Protein AF-T1HY77-F1 (afdb_monomer)

Radius of gyration: 18.57 Å; Cα contacts (8 Å, |Δi|>4): 148; chains: 1; bounding box: 36×40×51 Å

Foldseek 3Di:
DVPDPDPVVVVVVLVVVLVVVLCVLCVVVDPVSPVVSVVSNVVSVVVVVVVVVV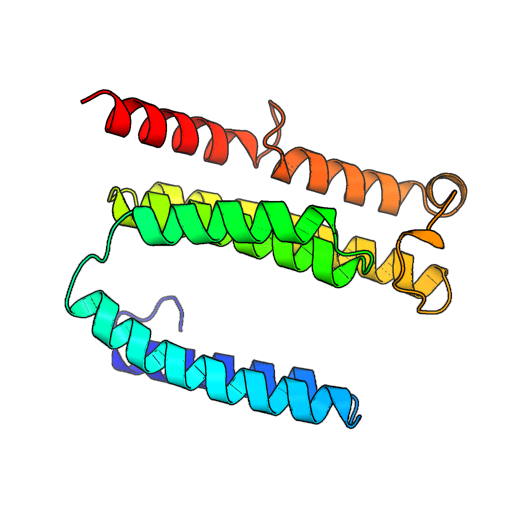VVDLPDLVVLVVQLVVLVVVLVVDFFLVSNLVSLVSNLVSLLSSVVSVVNPVLSVLLVVLLVVLSVLQVVLLVVQCVVVVNDGGNVSRPDCCVVCVPSVVSNVLSVCLSVLPPPDSSVVSVVVSVVSVVVVVVD

pLDDT: mean 85.39, std 9.63, range [45.31, 94.94]

Sequence (188 aa):
MVISPNLIRILIGWDGLGLVSYCLVIYFQNFKSYSAGMLTILANRIGDVAILLSISWILNYGLSLITITMAGLRANVEYDLRKVIALSTLRQLGLIMSILFLGFPILAFLHLLTHAFFMALLFMCAGVIIHCINDSQDMRHIGGIINNLPFTCACFCISNLSLCGFPFIAGFYSKDIIIEIITSSMGS

Secondary structure (DSSP, 8-state):
-TT---HHHHHHHHHHHHHHHHHHHHTT--HHHHHHHHHHHHHHHHHHHHHHHHHH----HHHHHHHHHHHHHHHTT--BHHHHHHHHHHHHHHHHHHHHHTT-HHHHHHHHHHHHHHHHHHHHHHHHHHHHTTT--BGGG--SGGGT-HHHHHHHHHHHHHHHT-TTSHHHHHHHHHHHHHHHHH--

Nearest PDB structures (foldseek):
  7r4d-assembly1_L  TM=9.358E-01  e=4.622E-07  Bos taurus
  6zkm-assembly1_L  TM=8.746E-01  e=4.875E-07  Ovis aries
  7z84-assembly1_L  TM=9.052E-01  e=4.056E-05  Escherichia coli BL21(DE3)
  7p63-assembly1_L  TM=8.193E-01  e=1.309E-04  Escherichia coli BL21(DE3)
  7tgh-assembly1_5  TM=9.459E-01  e=8.911E-04  Tetrahymena thermophila

InterPro domains:
  IPR001750 NADH:quinone oxidoreductase/Mrp antiporter, transmembrane domain [PF00361] (4-61)
  IPR001750 NADH:quinone oxidoreductase/Mrp antiporter, transmembrane domain [PF00361] (63-185)
  IPR003945 NADH-quinone oxidoreductase, chain 5-like [PTHR42829] (64-184)

Organism: Rhodnius prolixus (NCBI:txid13249)

Mean predicted aligned error: 6.7 Å

Structure (mmCIF, N/CA/C/O backbone):
data_AF-T1HY77-F1
#
_entry.id   AF-T1HY77-F1
#
loop_
_atom_site.group_PDB
_atom_site.id
_atom_site.type_symbol
_atom_site.label_atom_id
_atom_site.label_alt_id
_atom_site.label_comp_id
_atom_site.label_asym_id
_atom_site.label_entity_id
_atom_site.label_seq_id
_atom_site.pdbx_PDB_ins_code
_atom_site.Cartn_x
_atom_site.Cartn_y
_atom_site.Cartn_z
_atom_site.occupancy
_atom_site.B_iso_or_equiv
_atom_site.auth_seq_id
_atom_site.auth_comp_id
_atom_site.auth_asym_id
_atom_site.auth_atom_id
_atom_site.pdbx_PDB_model_num
ATOM 1 N N . MET A 1 1 ? -14.792 -16.157 5.295 1.00 59.00 1 MET A N 1
ATOM 2 C CA . MET A 1 1 ? -13.624 -15.983 6.184 1.00 59.00 1 MET A CA 1
ATOM 3 C C . MET A 1 1 ? -13.666 -14.637 6.893 1.00 59.00 1 MET A C 1
ATOM 5 O O . MET A 1 1 ? -13.696 -14.634 8.107 1.00 59.00 1 MET A O 1
ATOM 9 N N . VAL A 1 2 ? -13.811 -13.517 6.171 1.00 66.38 2 VAL A N 1
ATOM 10 C CA . VAL A 1 2 ? -14.033 -12.191 6.795 1.00 66.38 2 VAL A CA 1
ATOM 11 C C . VAL A 1 2 ? -15.371 -12.108 7.554 1.00 66.38 2 VAL A C 1
ATOM 13 O O . VAL A 1 2 ? -15.467 -11.448 8.574 1.00 66.38 2 VAL A O 1
ATOM 16 N N . ILE A 1 3 ? -16.398 -12.831 7.093 1.00 71.56 3 ILE A N 1
ATOM 17 C CA . ILE A 1 3 ? -17.768 -12.773 7.646 1.00 71.56 3 ILE A CA 1
ATOM 18 C C . ILE A 1 3 ? -17.993 -13.790 8.791 1.00 71.56 3 ILE A C 1
ATOM 20 O O . ILE A 1 3 ? -19.070 -13.846 9.374 1.00 71.56 3 ILE A O 1
ATOM 24 N N . SER A 1 4 ? -17.019 -14.653 9.120 1.00 76.94 4 SER A N 1
ATOM 25 C CA . SER A 1 4 ? -17.268 -15.699 10.125 1.00 76.94 4 SER A CA 1
ATOM 26 C C . SER A 1 4 ? -17.163 -15.160 11.557 1.00 76.94 4 SER A C 1
ATOM 28 O O . SER A 1 4 ? -16.099 -14.655 11.902 1.00 76.94 4 SER A O 1
ATOM 30 N N . PRO A 1 5 ? -18.177 -15.371 12.418 1.00 76.75 5 PRO A N 1
ATOM 31 C CA . PRO A 1 5 ? -18.157 -14.914 13.812 1.00 76.75 5 PRO A CA 1
ATOM 32 C C . PRO A 1 5 ? -17.242 -15.749 14.729 1.00 76.75 5 PRO A C 1
ATOM 34 O O . PRO A 1 5 ? -16.985 -15.367 15.864 1.00 76.75 5 PRO A O 1
ATOM 37 N N . ASN A 1 6 ? -16.739 -16.896 14.257 1.00 85.00 6 ASN A N 1
ATOM 38 C CA . ASN A 1 6 ? -15.902 -17.795 15.055 1.00 85.00 6 ASN A CA 1
ATOM 39 C C . ASN A 1 6 ? -14.418 -17.401 14.983 1.00 85.00 6 ASN A C 1
ATOM 41 O O . ASN A 1 6 ? -13.824 -17.470 13.904 1.00 85.00 6 ASN A O 1
ATOM 45 N N . LEU A 1 7 ? -13.801 -17.121 16.140 1.00 77.69 7 LEU A N 1
ATOM 46 C CA . LEU A 1 7 ? -12.377 -16.765 16.285 1.00 77.69 7 LEU A CA 1
ATOM 47 C C . LEU A 1 7 ? -11.435 -17.773 15.598 1.00 77.69 7 LEU A C 1
ATOM 49 O O . LEU A 1 7 ? -10.508 -17.386 14.895 1.00 77.69 7 LEU A O 1
ATOM 53 N N . ILE A 1 8 ? -11.721 -19.074 15.724 1.00 81.19 8 ILE A N 1
ATOM 54 C CA . ILE A 1 8 ? -10.927 -20.151 15.104 1.00 81.19 8 ILE A CA 1
ATOM 55 C C . ILE A 1 8 ? -10.905 -20.018 13.574 1.00 81.19 8 ILE A C 1
ATOM 57 O O . ILE A 1 8 ? -9.867 -20.200 12.945 1.00 81.19 8 ILE A O 1
ATOM 61 N N . ARG A 1 9 ? -12.040 -19.660 12.956 1.00 81.19 9 ARG A N 1
ATOM 62 C CA . ARG A 1 9 ? -12.118 -19.471 11.498 1.00 81.19 9 ARG A CA 1
ATOM 63 C C . ARG A 1 9 ? -11.373 -18.214 11.040 1.00 81.19 9 ARG A C 1
ATOM 65 O O . ARG A 1 9 ? -10.888 -18.197 9.912 1.00 81.19 9 ARG A O 1
ATOM 72 N N . ILE A 1 10 ? -11.272 -17.195 11.896 1.00 83.94 10 ILE A N 1
ATOM 73 C CA . ILE A 1 10 ? -10.477 -15.986 11.635 1.00 83.94 10 ILE A CA 1
ATOM 74 C C . ILE A 1 10 ? -8.980 -16.319 11.693 1.00 83.94 10 ILE A C 1
ATOM 76 O O . ILE A 1 10 ? -8.259 -15.961 10.767 1.00 83.94 10 ILE A O 1
ATOM 80 N N . LEU A 1 11 ? -8.532 -17.072 12.705 1.00 81.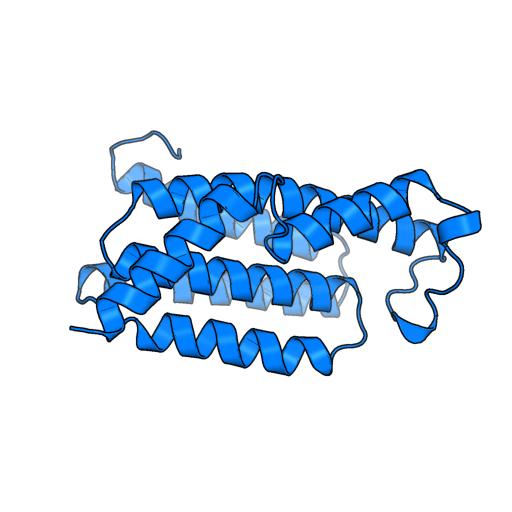25 11 LEU A N 1
ATOM 81 C CA . LEU A 1 11 ? -7.132 -17.501 12.847 1.00 81.25 11 LEU A CA 1
ATOM 82 C C . LEU A 1 11 ? -6.669 -18.400 11.692 1.00 81.25 11 LEU A C 1
ATOM 84 O O . LEU A 1 11 ? -5.641 -18.123 11.083 1.00 81.25 11 LEU A O 1
ATOM 88 N N . ILE A 1 12 ? -7.471 -19.404 11.309 1.00 84.81 12 ILE A N 1
ATOM 89 C CA . ILE A 1 12 ? -7.186 -20.243 10.125 1.00 84.81 12 ILE A CA 1
ATOM 90 C C . ILE A 1 12 ? -7.037 -19.375 8.873 1.00 84.81 12 ILE A C 1
ATOM 92 O O . ILE A 1 12 ? -6.211 -19.635 7.999 1.00 84.81 12 ILE A O 1
ATOM 96 N N . GLY A 1 13 ? -7.855 -18.332 8.781 1.00 86.38 13 GLY A N 1
ATOM 97 C CA . GLY A 1 13 ? -7.803 -17.418 7.667 1.00 86.38 13 GLY A CA 1
ATOM 98 C C . GLY A 1 13 ? -6.574 -16.522 7.626 1.00 86.38 13 GLY A C 1
ATOM 99 O O . GLY A 1 13 ? -6.031 -16.275 6.550 1.00 86.38 13 GLY A O 1
ATOM 100 N N . TRP A 1 14 ? -6.131 -16.062 8.788 1.00 84.06 14 TRP A N 1
ATOM 101 C CA . TRP A 1 14 ? -4.898 -15.305 8.945 1.00 84.06 14 TRP A CA 1
ATOM 102 C C . TRP A 1 14 ? -3.675 -16.126 8.506 1.00 84.06 14 TRP A C 1
ATOM 104 O O . TRP A 1 14 ? -2.916 -15.685 7.640 1.00 84.06 14 TRP A O 1
ATOM 114 N N . ASP A 1 15 ? -3.558 -17.367 8.991 1.00 85.00 15 ASP A N 1
ATOM 115 C CA . ASP A 1 15 ? -2.503 -18.300 8.571 1.00 85.00 15 ASP A CA 1
ATOM 116 C C . ASP A 1 15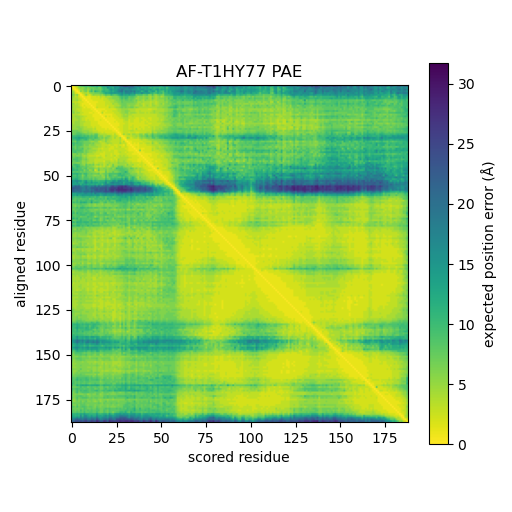 ? -2.556 -18.588 7.058 1.00 85.00 15 ASP A C 1
ATOM 118 O O . ASP A 1 15 ? -1.525 -18.614 6.378 1.00 85.00 15 ASP A O 1
ATOM 122 N N . GLY A 1 16 ? -3.763 -18.753 6.506 1.00 88.44 16 GLY A N 1
ATOM 123 C CA . GLY A 1 16 ? -3.970 -18.972 5.075 1.00 88.44 16 GLY A CA 1
ATOM 124 C C . GLY A 1 16 ? -3.479 -17.809 4.206 1.00 88.44 16 GLY A C 1
ATOM 125 O O . GLY A 1 16 ? -2.807 -18.037 3.200 1.00 88.44 16 GLY A O 1
ATOM 126 N N . LEU A 1 17 ? -3.761 -16.562 4.600 1.00 86.25 17 LEU A N 1
ATOM 127 C CA . LEU A 1 17 ? -3.279 -15.368 3.893 1.00 86.25 17 LEU A CA 1
ATOM 128 C C . LEU A 1 17 ? -1.745 -15.283 3.903 1.00 86.25 17 LEU A C 1
ATOM 130 O O . LEU A 1 17 ? -1.142 -14.997 2.864 1.00 86.25 17 LEU A O 1
ATOM 134 N N . GLY A 1 18 ? -1.115 -15.598 5.039 1.00 87.19 18 GLY A N 1
ATOM 135 C CA . GLY A 1 18 ? 0.342 -15.659 5.161 1.00 87.19 18 GLY A CA 1
ATOM 136 C C . GLY A 1 18 ? 0.975 -16.663 4.194 1.00 87.19 18 GLY A C 1
ATOM 137 O O . GLY A 1 18 ? 1.899 -16.312 3.458 1.00 87.19 18 GLY A O 1
ATOM 138 N N . LEU A 1 19 ? 0.430 -17.881 4.111 1.00 86.94 19 LEU A N 1
ATOM 139 C CA . LEU A 1 19 ? 0.916 -18.916 3.189 1.00 86.94 19 LEU A CA 1
ATOM 140 C C . LEU A 1 19 ? 0.741 -18.532 1.715 1.00 86.94 19 LEU A C 1
ATOM 142 O O . LEU A 1 19 ? 1.667 -18.705 0.922 1.00 86.94 19 LEU A O 1
ATOM 146 N N . VAL A 1 20 ? -0.415 -17.976 1.338 1.00 90.44 20 VAL A N 1
ATOM 147 C CA . VAL A 1 20 ? -0.655 -17.533 -0.046 1.00 90.44 20 VAL A CA 1
ATOM 148 C C . VAL A 1 20 ? 0.327 -16.423 -0.438 1.00 90.44 20 VAL A C 1
ATOM 150 O O . VAL A 1 20 ? 0.879 -16.459 -1.539 1.00 90.44 20 VAL A O 1
ATOM 153 N N . SER A 1 21 ? 0.606 -15.476 0.467 1.00 89.44 21 SER A N 1
ATOM 154 C CA . SER A 1 21 ? 1.583 -14.407 0.221 1.00 89.44 21 SER A CA 1
ATOM 155 C C . SER A 1 21 ? 3.000 -14.946 -0.007 1.00 89.44 21 SER A C 1
ATOM 157 O O . SER A 1 21 ? 3.668 -14.536 -0.955 1.00 89.44 21 SER A O 1
ATOM 159 N N . TYR A 1 22 ? 3.425 -15.934 0.785 1.00 88.94 22 TYR A N 1
ATOM 160 C CA . TYR A 1 22 ? 4.717 -16.596 0.629 1.00 88.94 22 TYR A CA 1
ATOM 161 C C . TYR A 1 22 ? 4.853 -17.284 -0.736 1.00 88.94 22 TYR A C 1
ATOM 163 O O . TYR A 1 22 ? 5.842 -17.076 -1.444 1.00 88.94 22 TYR A O 1
ATOM 171 N N . CYS A 1 23 ? 3.835 -18.054 -1.136 1.00 90.44 23 CYS A N 1
ATOM 172 C CA . CYS A 1 23 ? 3.818 -18.745 -2.426 1.00 90.44 23 CYS A CA 1
ATOM 173 C C . CYS A 1 23 ? 3.914 -17.763 -3.604 1.00 90.44 23 CYS A C 1
ATOM 175 O O . CYS A 1 23 ? 4.660 -18.011 -4.551 1.00 90.44 23 CYS A O 1
ATOM 177 N N . LEU A 1 24 ? 3.207 -16.628 -3.531 1.00 89.56 24 LEU A N 1
ATOM 178 C CA . LEU A 1 24 ? 3.266 -15.584 -4.559 1.00 89.56 24 LEU A CA 1
ATOM 179 C C . LEU A 1 24 ? 4.650 -14.926 -4.644 1.00 89.56 24 LEU A C 1
ATOM 181 O O . LEU A 1 24 ? 5.133 -14.658 -5.743 1.00 89.56 24 LEU A O 1
ATOM 185 N N . VAL A 1 25 ? 5.316 -14.689 -3.509 1.00 89.06 25 VAL A N 1
ATOM 186 C CA . VAL A 1 25 ? 6.642 -14.047 -3.481 1.00 89.06 25 VAL A CA 1
ATOM 187 C C . VAL A 1 25 ? 7.729 -14.948 -4.071 1.00 89.06 25 VAL A C 1
ATOM 189 O O . VAL A 1 25 ? 8.628 -14.437 -4.739 1.00 89.06 25 VAL A O 1
ATOM 192 N N . ILE A 1 26 ? 7.647 -16.268 -3.877 1.00 90.56 26 ILE A N 1
ATOM 193 C CA . ILE A 1 26 ? 8.651 -17.242 -4.356 1.00 90.56 26 ILE A CA 1
ATOM 194 C C . ILE A 1 26 ? 8.466 -17.645 -5.823 1.00 90.56 26 ILE A C 1
ATOM 196 O O . ILE A 1 26 ? 9.370 -18.236 -6.412 1.00 90.56 26 ILE A O 1
ATOM 200 N N . TYR A 1 27 ? 7.354 -17.266 -6.453 1.00 90.69 27 TYR A N 1
ATOM 201 C CA . TYR A 1 27 ? 7.015 -17.663 -7.822 1.00 90.69 27 TYR A CA 1
ATOM 202 C C . TYR A 1 27 ? 8.156 -17.475 -8.845 1.00 90.69 27 TYR A C 1
ATOM 204 O O . TYR A 1 27 ? 8.363 -18.329 -9.700 1.00 90.69 27 TYR A O 1
ATOM 212 N N . PHE A 1 28 ? 8.946 -16.401 -8.729 1.00 84.06 28 PHE A N 1
ATOM 213 C CA . PHE A 1 28 ? 10.044 -16.092 -9.657 1.00 84.06 28 PHE A CA 1
ATOM 214 C C . PHE A 1 28 ? 11.378 -16.811 -9.362 1.00 84.06 28 PHE A C 1
ATOM 216 O O . PHE A 1 28 ? 12.352 -16.549 -10.061 1.00 84.06 28 PHE A O 1
ATOM 223 N N . GLN A 1 29 ? 11.452 -17.671 -8.335 1.00 87.25 29 GLN A N 1
ATOM 224 C CA . GLN A 1 29 ? 12.589 -18.561 -8.017 1.00 87.25 29 GLN A CA 1
ATOM 225 C C . GLN A 1 29 ? 13.986 -17.898 -7.984 1.00 87.25 29 GLN A C 1
ATOM 227 O O . GLN A 1 29 ? 15.008 -18.535 -8.227 1.00 87.25 29 GLN A O 1
ATOM 232 N N . ASN A 1 30 ? 14.062 -16.609 -7.644 1.00 86.44 30 ASN A N 1
ATOM 233 C CA . ASN A 1 30 ? 15.319 -15.860 -7.565 1.00 86.44 30 ASN A CA 1
ATOM 234 C C . ASN A 1 30 ? 15.841 -15.788 -6.123 1.00 86.44 30 ASN A C 1
ATOM 236 O O . ASN A 1 30 ? 15.049 -15.670 -5.191 1.00 86.44 30 ASN A O 1
ATOM 240 N N . PHE A 1 31 ? 17.165 -15.723 -5.912 1.00 81.62 31 PHE A N 1
ATOM 241 C CA . PHE A 1 31 ? 17.766 -15.600 -4.566 1.00 81.62 31 PHE A CA 1
ATOM 242 C C . PHE A 1 31 ? 17.187 -14.437 -3.738 1.00 81.62 31 PHE A C 1
ATOM 244 O O . PHE A 1 31 ? 16.900 -14.597 -2.554 1.00 81.62 31 PHE A O 1
ATOM 251 N N . LYS A 1 32 ? 16.948 -13.279 -4.372 1.00 82.50 32 LYS A N 1
ATOM 252 C CA . LYS A 1 32 ? 16.304 -12.115 -3.729 1.00 82.50 32 LYS A CA 1
ATOM 253 C C . LYS A 1 32 ? 14.835 -12.369 -3.362 1.00 82.50 32 LYS A C 1
ATOM 255 O O . LYS A 1 32 ? 14.331 -11.804 -2.401 1.00 82.50 32 LYS A O 1
ATOM 260 N N . SER A 1 33 ? 14.144 -13.196 -4.142 1.00 84.50 33 SER A N 1
ATOM 261 C CA . SER A 1 33 ? 12.749 -13.579 -3.912 1.00 84.50 33 SER A CA 1
ATOM 262 C C . SER A 1 33 ? 12.646 -14.631 -2.801 1.00 84.50 33 SER A C 1
ATOM 264 O O . SER A 1 33 ? 11.766 -14.516 -1.955 1.00 84.50 33 SER A O 1
ATOM 266 N N . TYR A 1 34 ? 13.598 -15.564 -2.697 1.00 86.25 34 TYR A N 1
ATOM 267 C CA . TYR A 1 34 ? 13.675 -16.501 -1.570 1.00 86.25 34 TYR A CA 1
ATOM 268 C C . TYR A 1 34 ? 13.933 -15.800 -0.233 1.00 86.25 34 TYR A C 1
ATOM 270 O O . TYR A 1 34 ? 13.256 -16.103 0.751 1.00 86.25 34 TYR A O 1
ATOM 278 N N . SER A 1 35 ? 14.860 -14.835 -0.184 1.00 86.94 35 SER A N 1
ATOM 279 C CA . SER A 1 35 ? 15.109 -14.069 1.045 1.00 86.94 35 SER A CA 1
ATOM 280 C C . SER A 1 35 ? 13.906 -13.204 1.438 1.00 86.94 35 SER A C 1
ATOM 282 O O . SER A 1 35 ? 13.544 -13.162 2.614 1.00 86.94 35 SER A O 1
ATOM 284 N N . ALA A 1 36 ? 13.230 -12.586 0.463 1.00 85.50 36 ALA A N 1
ATOM 285 C CA . ALA A 1 36 ? 11.977 -11.870 0.694 1.00 85.50 36 ALA A CA 1
ATOM 286 C C . ALA A 1 36 ? 10.851 -12.808 1.164 1.00 85.50 36 ALA A C 1
ATOM 288 O O . ALA A 1 36 ? 10.138 -12.480 2.108 1.00 85.50 36 ALA A O 1
ATOM 289 N N . GLY A 1 37 ? 10.723 -13.997 0.571 1.00 84.50 37 GLY A N 1
ATOM 290 C CA . GLY A 1 37 ? 9.756 -15.016 0.978 1.00 84.50 37 GLY A CA 1
ATOM 291 C C . GLY A 1 37 ? 9.980 -15.458 2.423 1.00 84.50 37 GLY A C 1
ATOM 292 O O . GLY A 1 37 ? 9.046 -15.477 3.223 1.00 84.50 37 GLY A O 1
ATOM 293 N N . MET A 1 38 ? 11.228 -15.710 2.817 1.00 84.31 38 MET A N 1
ATOM 294 C CA . MET A 1 38 ? 11.541 -16.055 4.205 1.00 84.31 38 MET A CA 1
ATOM 295 C C . MET A 1 38 ? 11.196 -14.917 5.180 1.00 84.31 38 MET A C 1
ATOM 297 O O . MET A 1 38 ? 10.659 -15.179 6.257 1.00 84.31 38 MET A O 1
ATOM 301 N N . LEU A 1 39 ? 11.404 -13.656 4.778 1.00 83.38 39 LEU A N 1
ATOM 302 C CA . LEU A 1 39 ? 10.969 -12.492 5.554 1.00 83.38 39 LEU A CA 1
ATOM 303 C C . LEU A 1 39 ? 9.439 -12.452 5.723 1.00 83.38 39 LEU A C 1
ATOM 305 O O . LEU A 1 39 ? 8.970 -12.139 6.813 1.00 83.38 39 LEU A O 1
ATOM 309 N N . THR A 1 40 ? 8.656 -12.801 4.690 1.00 84.94 40 THR A N 1
ATOM 310 C CA . THR A 1 40 ? 7.180 -12.799 4.780 1.00 84.94 40 THR A CA 1
ATOM 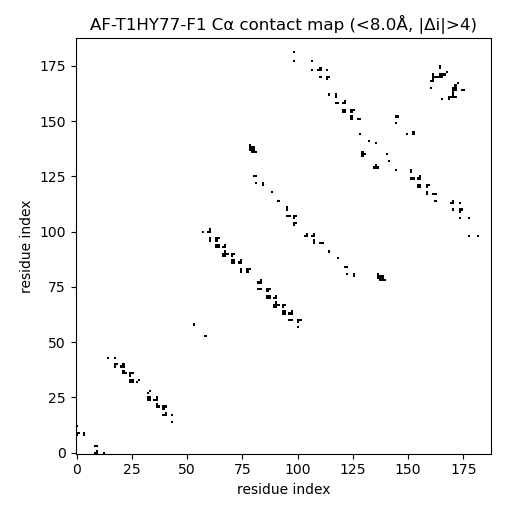311 C C . THR A 1 40 ? 6.633 -13.811 5.787 1.00 84.94 40 THR A C 1
ATOM 313 O O . THR A 1 40 ? 5.770 -13.454 6.586 1.00 84.94 40 THR A O 1
ATOM 316 N N . ILE A 1 41 ? 7.170 -15.038 5.829 1.00 86.69 41 ILE A N 1
ATOM 317 C CA . ILE A 1 41 ? 6.764 -16.040 6.832 1.00 86.69 41 ILE A CA 1
ATOM 318 C C . ILE A 1 41 ? 7.105 -15.553 8.240 1.00 86.69 41 ILE A C 1
ATOM 320 O O . ILE A 1 41 ? 6.293 -15.667 9.159 1.00 86.69 41 ILE A O 1
ATOM 324 N N . LEU A 1 42 ? 8.310 -15.009 8.410 1.00 85.00 42 LEU A N 1
ATOM 325 C CA . LEU A 1 42 ? 8.795 -14.574 9.714 1.00 85.00 42 LEU A CA 1
ATOM 326 C C . LEU A 1 42 ? 7.993 -13.370 10.232 1.00 85.00 42 LEU A C 1
ATOM 328 O O . LEU A 1 42 ? 7.612 -13.338 11.401 1.00 85.00 42 LEU A O 1
ATOM 332 N N . ALA A 1 43 ? 7.645 -12.433 9.346 1.00 85.38 43 ALA A N 1
ATOM 333 C CA . ALA A 1 43 ? 6.750 -11.324 9.656 1.00 85.38 43 ALA A CA 1
ATOM 334 C C . ALA A 1 43 ? 5.336 -11.799 10.035 1.00 85.38 43 ALA A C 1
ATOM 336 O O . ALA A 1 43 ? 4.755 -11.249 10.968 1.00 85.38 43 ALA A O 1
ATOM 337 N N . ASN A 1 44 ? 4.802 -12.843 9.383 1.00 85.50 44 ASN A N 1
ATOM 338 C CA . ASN A 1 44 ? 3.486 -13.393 9.727 1.00 85.50 44 ASN A CA 1
ATOM 339 C C . ASN A 1 44 ? 3.459 -13.960 11.157 1.00 85.50 44 ASN A C 1
ATOM 341 O O . ASN A 1 44 ? 2.532 -13.690 11.912 1.00 85.50 44 ASN A O 1
ATOM 345 N N . ARG A 1 45 ? 4.533 -14.648 11.572 1.00 84.88 45 ARG A N 1
ATOM 346 C CA . ARG A 1 45 ? 4.680 -15.159 12.948 1.00 84.88 45 ARG A CA 1
ATOM 347 C C . ARG A 1 45 ? 4.807 -14.058 13.997 1.00 84.88 45 ARG A C 1
ATOM 349 O O . ARG A 1 45 ? 4.255 -14.188 15.084 1.00 84.88 45 ARG A O 1
ATOM 356 N N . ILE A 1 46 ? 5.496 -12.962 13.678 1.00 82.56 46 ILE A N 1
ATOM 357 C CA . ILE A 1 46 ? 5.510 -11.767 14.538 1.00 82.56 46 ILE A CA 1
ATOM 358 C C . ILE A 1 46 ? 4.097 -11.166 14.632 1.00 82.56 46 ILE A C 1
ATOM 360 O O . ILE A 1 46 ? 3.688 -10.727 15.706 1.00 82.56 46 ILE A O 1
ATOM 364 N N . GLY A 1 47 ? 3.337 -11.195 13.534 1.00 75.75 47 GLY A N 1
ATOM 365 C CA . GLY A 1 47 ? 1.927 -10.804 13.490 1.00 75.75 47 GLY A CA 1
ATOM 366 C C . GLY A 1 47 ? 1.046 -11.604 14.454 1.00 75.75 47 GLY A C 1
ATOM 367 O O . GLY A 1 47 ? 0.260 -11.003 15.181 1.00 75.75 47 GLY A O 1
ATOM 368 N N . ASP A 1 48 ? 1.234 -12.923 14.542 1.00 76.44 48 ASP A N 1
ATOM 369 C CA . ASP A 1 48 ? 0.506 -13.789 15.486 1.00 76.44 48 ASP A CA 1
ATOM 370 C C . ASP A 1 48 ? 0.728 -13.347 16.949 1.00 76.44 48 ASP A C 1
ATOM 372 O O . ASP A 1 48 ? -0.213 -13.267 17.744 1.00 76.44 48 ASP A O 1
ATOM 376 N N . VAL A 1 49 ? 1.968 -12.978 17.298 1.00 76.19 49 VAL A N 1
ATOM 377 C CA . VAL A 1 49 ? 2.328 -12.446 18.627 1.00 76.19 49 VAL A CA 1
ATOM 378 C C . VAL A 1 49 ? 1.725 -11.054 18.853 1.00 76.19 49 VAL A C 1
ATOM 380 O O . VAL A 1 49 ? 1.250 -10.755 19.949 1.00 76.19 49 VAL A O 1
ATOM 383 N N . ALA A 1 50 ? 1.693 -10.208 17.820 1.00 71.12 50 ALA A N 1
ATOM 384 C CA . ALA A 1 50 ? 1.102 -8.873 17.889 1.00 71.12 50 ALA A CA 1
ATOM 385 C C . ALA A 1 50 ? -0.428 -8.908 18.069 1.00 71.12 50 ALA A C 1
ATOM 387 O O . ALA A 1 50 ? -0.966 -8.082 18.806 1.00 71.12 50 ALA A O 1
ATOM 388 N N . ILE A 1 51 ? -1.127 -9.881 17.471 1.00 71.00 51 ILE A N 1
ATOM 389 C CA . ILE A 1 51 ? -2.568 -10.097 17.688 1.00 71.00 51 ILE A CA 1
ATOM 390 C C . ILE A 1 51 ? -2.835 -10.424 19.163 1.00 71.00 51 ILE A C 1
ATOM 392 O O . ILE A 1 51 ? -3.721 -9.824 19.771 1.00 71.00 51 ILE A O 1
ATOM 396 N N . LEU A 1 52 ? -2.027 -11.294 19.775 1.00 67.06 52 LEU A N 1
ATOM 397 C CA . LEU A 1 52 ? -2.135 -11.616 21.204 1.00 67.06 52 LEU A CA 1
ATOM 398 C C . LEU A 1 52 ? -1.849 -10.398 22.103 1.00 67.06 52 LEU A C 1
ATOM 400 O O . LEU A 1 52 ? -2.550 -10.181 23.090 1.00 67.06 52 LEU A O 1
ATOM 404 N N . LEU A 1 53 ? -0.875 -9.561 21.732 1.00 63.47 53 LEU A N 1
ATOM 405 C CA . LEU A 1 53 ? -0.555 -8.303 22.422 1.00 63.47 53 LEU A CA 1
ATOM 406 C C . LEU A 1 53 ? -1.677 -7.260 22.310 1.00 63.47 53 LEU A C 1
ATOM 408 O O . LEU A 1 53 ? -1.977 -6.585 23.293 1.00 63.47 53 LEU A O 1
ATOM 412 N N . SER A 1 54 ? -2.337 -7.166 21.152 1.00 59.69 54 SER A N 1
ATOM 413 C CA . SER A 1 54 ? -3.457 -6.239 20.926 1.00 59.69 54 SER A CA 1
ATOM 414 C C . SER A 1 54 ? -4.691 -6.562 21.777 1.00 59.69 54 SER A C 1
ATOM 416 O O . SER A 1 54 ? -5.425 -5.656 22.163 1.00 59.69 54 SER A O 1
ATOM 418 N N . ILE A 1 55 ? -4.878 -7.839 22.133 1.00 59.91 55 ILE A N 1
ATOM 419 C CA . ILE A 1 55 ? -5.908 -8.288 23.082 1.00 59.91 55 ILE A CA 1
ATOM 420 C C . ILE A 1 55 ? -5.521 -7.904 24.523 1.00 59.91 55 ILE A C 1
ATOM 422 O O . ILE A 1 55 ? -6.398 -7.686 25.356 1.00 59.91 55 ILE A O 1
ATOM 426 N N . SER A 1 56 ? -4.220 -7.797 24.822 1.00 54.22 56 SER A N 1
ATOM 427 C CA . SER A 1 56 ? -3.711 -7.571 26.179 1.00 54.22 56 SER A CA 1
ATOM 428 C C . SER A 1 56 ? -3.623 -6.105 26.595 1.00 54.22 56 SER A C 1
ATOM 430 O O . SER A 1 56 ? -3.757 -5.852 27.786 1.00 54.22 56 SER A O 1
ATOM 432 N N . TRP A 1 57 ? -3.386 -5.146 25.697 1.00 49.75 57 TRP A N 1
ATOM 433 C CA . TRP A 1 57 ? -3.540 -3.719 26.000 1.00 49.75 57 TRP A CA 1
ATOM 434 C C . TRP A 1 57 ? -3.455 -2.845 24.751 1.00 49.75 57 TRP A C 1
ATOM 436 O O . TRP A 1 57 ? -2.697 -3.101 23.816 1.00 49.75 57 TRP A O 1
ATOM 446 N N . ILE A 1 58 ? -4.225 -1.758 24.809 1.00 49.12 58 ILE A N 1
ATOM 447 C CA . ILE A 1 58 ? -4.239 -0.629 23.882 1.00 49.12 58 ILE A CA 1
ATOM 448 C C . ILE A 1 58 ? -2.884 0.074 23.988 1.00 49.12 58 ILE A C 1
ATOM 450 O O . ILE A 1 58 ? -2.692 1.004 24.769 1.00 49.12 58 ILE A O 1
ATOM 454 N N . LEU A 1 59 ? -1.905 -0.385 23.217 1.00 48.75 59 LEU A N 1
ATOM 455 C CA . LEU A 1 59 ? -0.687 0.380 23.001 1.00 48.75 59 LEU A CA 1
ATOM 456 C C . LEU A 1 59 ? -0.986 1.498 21.997 1.00 48.75 59 LEU A C 1
ATOM 458 O O . LEU A 1 59 ? -0.857 1.331 20.792 1.00 48.75 59 LEU A O 1
ATOM 462 N N . ASN A 1 60 ? -1.416 2.619 22.578 1.00 61.12 60 ASN A N 1
ATOM 463 C CA . ASN A 1 60 ? -1.239 4.019 22.199 1.00 61.12 60 ASN A CA 1
ATOM 464 C C . ASN A 1 60 ? -1.220 4.409 20.708 1.00 61.12 60 ASN A C 1
ATOM 466 O O . ASN A 1 60 ? -0.368 3.995 19.921 1.00 61.12 60 ASN A O 1
ATOM 470 N N . TYR A 1 61 ? -2.010 5.448 20.419 1.00 64.94 61 TYR A N 1
ATOM 471 C CA . TYR A 1 61 ? -1.948 6.337 19.249 1.00 64.94 61 TYR A CA 1
ATOM 472 C C . TYR A 1 61 ? -0.516 6.710 18.785 1.00 64.94 61 TYR A C 1
ATOM 474 O O . TYR A 1 61 ? -0.268 6.955 17.600 1.00 64.94 61 TYR A O 1
ATOM 482 N N . GLY A 1 62 ? 0.462 6.709 19.699 1.00 69.00 62 GLY A N 1
ATOM 483 C CA . GLY A 1 62 ? 1.871 6.970 19.399 1.00 69.00 62 GLY A CA 1
ATOM 484 C C . GLY A 1 62 ? 2.500 6.005 18.385 1.00 69.00 62 GLY A C 1
ATOM 485 O O . GLY A 1 62 ? 3.258 6.455 17.529 1.00 69.00 62 GLY A O 1
ATOM 486 N N . LEU A 1 63 ? 2.161 4.707 18.405 1.00 77.19 63 LEU A N 1
ATOM 487 C CA . LEU A 1 63 ? 2.707 3.740 17.438 1.00 77.19 63 LEU A CA 1
ATOM 488 C C . LEU A 1 63 ? 2.252 4.065 16.012 1.00 77.19 63 LEU A C 1
ATOM 490 O O . LEU A 1 63 ? 3.074 4.115 15.095 1.00 77.19 63 LEU A O 1
ATOM 494 N N . SER A 1 64 ? 0.963 4.370 15.828 1.00 81.12 64 SER A N 1
ATOM 495 C CA . SER A 1 64 ? 0.436 4.815 14.533 1.00 81.12 64 SER A CA 1
ATOM 496 C C . SER A 1 64 ? 1.137 6.083 14.041 1.00 81.12 64 SER A C 1
ATOM 498 O O . SER A 1 64 ? 1.581 6.124 12.894 1.00 81.12 64 SER A O 1
ATOM 500 N N . LEU A 1 65 ? 1.350 7.080 14.904 1.00 81.19 65 LEU A N 1
ATOM 501 C CA . LEU A 1 65 ? 2.013 8.327 14.510 1.00 81.19 65 LEU A CA 1
ATOM 502 C C . LEU A 1 65 ? 3.482 8.113 14.095 1.00 81.19 65 LEU A C 1
ATOM 504 O O . LEU A 1 65 ? 3.938 8.675 13.094 1.00 81.19 65 LEU A O 1
ATOM 508 N N . ILE A 1 66 ? 4.215 7.246 14.803 1.00 83.81 66 ILE A N 1
ATOM 509 C CA . ILE A 1 66 ? 5.594 6.878 14.443 1.00 83.81 66 ILE A CA 1
ATOM 510 C C . ILE A 1 66 ? 5.625 6.182 13.075 1.00 83.81 66 ILE A C 1
ATOM 512 O O . ILE A 1 66 ? 6.473 6.495 12.240 1.00 83.81 66 ILE A O 1
ATOM 516 N N . THR A 1 67 ? 4.681 5.278 12.790 1.00 86.38 67 THR A N 1
ATOM 517 C CA . THR A 1 67 ? 4.633 4.609 11.477 1.00 86.38 67 THR A CA 1
ATOM 518 C C . THR A 1 67 ? 4.349 5.580 10.331 1.00 86.38 67 THR A C 1
ATOM 520 O O . THR A 1 67 ? 5.012 5.500 9.296 1.00 86.38 67 THR A O 1
ATOM 523 N N . ILE A 1 68 ? 3.433 6.539 10.517 1.00 88.94 68 ILE A N 1
ATOM 524 C CA . ILE A 1 68 ? 3.106 7.553 9.502 1.00 88.94 68 ILE A CA 1
ATOM 525 C C . ILE A 1 68 ? 4.328 8.431 9.210 1.00 88.94 68 ILE A C 1
ATOM 527 O O . ILE A 1 68 ? 4.675 8.647 8.045 1.00 88.94 68 ILE A O 1
ATOM 531 N N . THR A 1 69 ? 5.000 8.913 10.257 1.00 87.50 69 THR A N 1
ATOM 532 C CA . THR A 1 69 ? 6.171 9.795 10.126 1.00 87.50 69 THR A CA 1
ATOM 533 C C . THR A 1 69 ? 7.364 9.070 9.502 1.00 87.50 69 THR A C 1
ATOM 535 O O . THR A 1 69 ? 7.942 9.566 8.534 1.00 87.50 69 THR A O 1
ATOM 538 N N . MET A 1 70 ? 7.685 7.858 9.961 1.00 89.69 70 MET A N 1
ATOM 539 C CA . MET A 1 70 ? 8.784 7.055 9.415 1.00 89.69 70 MET A CA 1
ATOM 540 C C . MET A 1 70 ? 8.556 6.684 7.944 1.00 89.69 70 MET A C 1
ATOM 542 O O . MET A 1 70 ? 9.464 6.806 7.118 1.00 89.69 70 MET A O 1
ATOM 546 N N . ALA A 1 71 ? 7.338 6.267 7.588 1.00 90.06 71 ALA A N 1
ATOM 547 C CA . ALA A 1 71 ? 6.997 5.939 6.208 1.00 90.06 71 ALA A CA 1
ATOM 548 C C . ALA A 1 71 ? 7.025 7.178 5.294 1.00 90.06 71 ALA A C 1
ATOM 550 O O . ALA A 1 71 ? 7.433 7.074 4.138 1.00 90.06 71 ALA A O 1
ATOM 551 N N . GLY A 1 72 ? 6.647 8.354 5.810 1.00 87.06 72 GLY A N 1
ATOM 552 C CA . GLY A 1 72 ? 6.720 9.624 5.084 1.00 87.06 72 GLY A CA 1
ATOM 553 C C . GLY A 1 72 ? 8.147 10.071 4.791 1.00 87.06 72 GLY A C 1
ATOM 554 O O . GLY A 1 72 ? 8.448 10.417 3.653 1.00 87.06 72 GLY A O 1
ATOM 555 N N . LEU A 1 73 ? 9.035 10.003 5.784 1.00 88.94 73 LEU A N 1
ATOM 556 C CA . LEU A 1 73 ? 10.444 10.360 5.607 1.00 88.94 73 LEU A CA 1
ATOM 557 C C . LEU A 1 73 ? 11.143 9.425 4.617 1.00 88.94 73 LEU A C 1
ATOM 559 O O . LEU A 1 73 ? 11.836 9.887 3.711 1.00 88.94 73 LEU A O 1
ATOM 563 N N . ARG A 1 74 ? 10.923 8.111 4.743 1.00 89.31 74 ARG A N 1
ATOM 564 C CA . ARG A 1 74 ? 11.556 7.120 3.864 1.00 89.31 74 ARG A CA 1
ATOM 565 C C . ARG A 1 74 ? 11.080 7.228 2.413 1.00 89.31 74 ARG A C 1
ATOM 567 O O . ARG A 1 74 ? 11.877 7.017 1.505 1.00 89.31 74 ARG A O 1
ATOM 574 N N . ALA A 1 75 ? 9.817 7.594 2.185 1.00 89.94 75 ALA A N 1
ATOM 575 C CA . ALA A 1 75 ? 9.269 7.740 0.836 1.00 89.94 75 ALA A CA 1
ATOM 576 C C . ALA A 1 75 ? 9.982 8.821 0.004 1.00 89.94 75 ALA A C 1
ATOM 578 O O . ALA A 1 75 ? 10.029 8.693 -1.213 1.00 89.94 75 ALA A O 1
ATOM 579 N N . ASN A 1 76 ? 10.560 9.844 0.642 1.00 89.38 76 ASN A N 1
ATOM 580 C CA . ASN A 1 76 ? 11.257 10.930 -0.057 1.00 89.38 76 ASN A CA 1
ATOM 581 C C . ASN A 1 76 ? 12.666 10.548 -0.538 1.00 89.38 76 ASN A C 1
ATOM 583 O O . ASN A 1 76 ? 13.225 11.237 -1.385 1.00 89.38 76 ASN A O 1
ATOM 587 N N . VAL A 1 77 ? 13.256 9.487 0.020 1.00 92.88 77 VAL A N 1
ATOM 588 C CA . VAL A 1 77 ? 14.626 9.048 -0.303 1.00 92.88 77 VAL A CA 1
ATOM 589 C C . VAL A 1 77 ? 14.628 7.899 -1.314 1.00 92.88 77 VAL A C 1
ATOM 591 O O . VAL A 1 77 ? 15.621 7.672 -2.002 1.00 92.88 77 VAL A O 1
ATOM 594 N N . GLU A 1 78 ? 13.531 7.152 -1.409 1.00 92.88 78 GLU A N 1
ATOM 595 C CA . GLU A 1 78 ? 13.465 5.954 -2.238 1.00 92.88 78 GLU A CA 1
ATOM 596 C C . GLU A 1 78 ? 13.210 6.302 -3.716 1.00 92.88 78 GLU A C 1
ATOM 598 O O . GLU A 1 78 ? 12.304 7.066 -4.041 1.00 92.88 78 GLU A O 1
ATOM 603 N N . TYR A 1 79 ? 13.987 5.699 -4.621 1.00 90.12 79 TYR A N 1
ATOM 604 C CA . TYR A 1 79 ? 13.887 5.935 -6.069 1.00 90.12 79 TYR A CA 1
ATOM 605 C C . TYR A 1 79 ? 13.110 4.849 -6.829 1.00 90.12 79 TYR A C 1
ATOM 607 O O . TYR A 1 79 ? 12.747 5.059 -7.984 1.00 90.12 79 TYR A O 1
ATOM 615 N N . ASP A 1 80 ? 12.817 3.710 -6.197 1.00 91.94 80 ASP A N 1
ATOM 616 C CA . ASP A 1 80 ? 12.056 2.6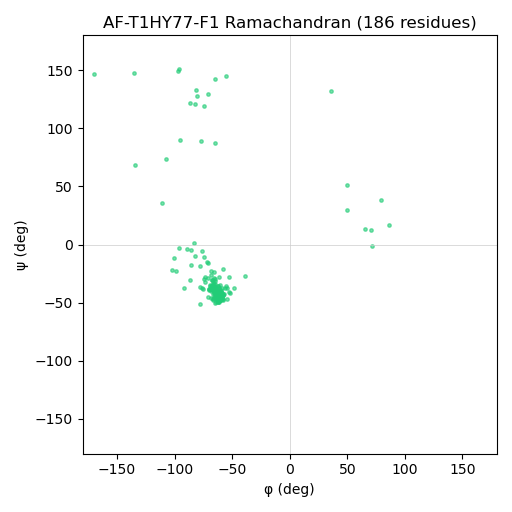19 -6.816 1.00 91.94 80 ASP A CA 1
ATOM 617 C C . ASP A 1 80 ? 10.544 2.885 -6.743 1.00 91.94 80 ASP A C 1
ATOM 619 O O . ASP A 1 80 ? 9.967 2.934 -5.650 1.00 91.94 80 ASP A O 1
ATOM 623 N N . LEU A 1 81 ? 9.867 2.941 -7.897 1.00 91.38 81 LEU A N 1
ATOM 624 C CA . LEU A 1 81 ? 8.437 3.272 -7.987 1.00 91.38 81 LEU A CA 1
ATOM 625 C C . LEU A 1 81 ? 7.558 2.366 -7.103 1.00 91.38 81 LEU A C 1
ATOM 627 O O . LEU A 1 81 ? 6.721 2.846 -6.337 1.00 91.38 81 LEU A O 1
ATOM 631 N N . ARG A 1 82 ? 7.773 1.041 -7.153 1.00 89.00 82 ARG A N 1
ATOM 632 C CA . ARG A 1 82 ? 6.984 0.068 -6.368 1.00 89.00 82 ARG A CA 1
ATOM 633 C C . ARG A 1 82 ? 7.145 0.266 -4.860 1.00 89.00 82 ARG A C 1
ATOM 635 O O . ARG A 1 82 ? 6.183 0.086 -4.115 1.00 89.00 82 ARG A O 1
ATOM 642 N N . LYS A 1 83 ? 8.341 0.655 -4.405 1.00 91.69 83 LYS A N 1
ATOM 643 C CA . LYS A 1 83 ? 8.613 0.891 -2.982 1.00 91.69 83 LYS A CA 1
ATOM 644 C C . LYS A 1 83 ? 8.016 2.209 -2.497 1.00 91.69 83 LYS A C 1
ATOM 646 O O . LYS A 1 83 ? 7.477 2.236 -1.396 1.00 91.69 83 LYS A O 1
ATOM 651 N N . VAL A 1 84 ? 8.047 3.267 -3.310 1.00 93.31 84 VAL A N 1
ATOM 652 C CA . VAL A 1 84 ? 7.380 4.541 -2.984 1.00 93.31 84 VAL A CA 1
ATOM 653 C C . VAL A 1 84 ? 5.874 4.331 -2.809 1.00 93.31 84 VAL A C 1
ATOM 655 O O . VAL A 1 84 ? 5.298 4.782 -1.815 1.00 93.31 84 VAL A O 1
ATOM 658 N N . ILE A 1 85 ? 5.241 3.565 -3.707 1.00 93.69 85 ILE A N 1
ATOM 659 C CA . ILE A 1 85 ? 3.819 3.212 -3.584 1.00 93.69 85 ILE A CA 1
ATOM 660 C C . ILE A 1 85 ? 3.588 2.354 -2.330 1.00 93.69 85 ILE A C 1
ATOM 662 O O . ILE A 1 85 ? 2.684 2.653 -1.551 1.00 93.69 85 ILE A O 1
ATOM 666 N N . ALA A 1 86 ? 4.435 1.358 -2.048 1.00 91.81 86 ALA A N 1
ATOM 667 C CA . ALA A 1 86 ? 4.322 0.565 -0.821 1.00 91.81 86 ALA A CA 1
ATOM 668 C C . ALA A 1 86 ? 4.425 1.430 0.454 1.00 91.81 86 ALA A C 1
ATOM 670 O O . ALA A 1 86 ? 3.603 1.295 1.360 1.00 91.81 86 ALA A O 1
ATOM 671 N N . LEU A 1 87 ? 5.354 2.388 0.515 1.00 93.19 87 LEU A N 1
ATOM 672 C CA . LEU A 1 87 ? 5.471 3.327 1.639 1.00 93.19 87 LEU A CA 1
ATOM 673 C C . LEU A 1 87 ? 4.247 4.250 1.765 1.00 93.19 87 LEU A C 1
ATOM 675 O O . LEU A 1 87 ? 3.868 4.629 2.875 1.00 93.19 87 LEU A O 1
ATOM 679 N N . SER A 1 88 ? 3.569 4.572 0.658 1.00 92.88 88 SER A N 1
ATOM 680 C CA . SER A 1 88 ? 2.284 5.279 0.705 1.00 92.88 88 SER A CA 1
ATOM 681 C C . SER A 1 88 ? 1.158 4.433 1.325 1.00 92.88 88 SER A C 1
ATOM 683 O O . SER A 1 88 ? 0.375 4.978 2.102 1.00 92.88 88 SER A O 1
ATOM 685 N N . THR A 1 89 ? 1.129 3.108 1.097 1.00 92.06 89 THR A N 1
ATOM 686 C CA . THR A 1 89 ? 0.184 2.189 1.776 1.00 92.06 89 THR A CA 1
ATOM 687 C C . THR A 1 89 ? 0.463 2.073 3.265 1.00 92.06 89 THR A C 1
ATOM 689 O O . THR A 1 89 ? -0.471 2.088 4.062 1.00 92.06 89 THR A O 1
ATOM 692 N N . LEU A 1 90 ? 1.740 2.043 3.657 1.00 90.56 90 LEU A N 1
ATOM 693 C CA . LEU A 1 90 ? 2.136 1.977 5.061 1.00 90.56 90 LEU A CA 1
ATOM 694 C C . LEU A 1 90 ? 1.666 3.218 5.838 1.00 90.56 90 LEU A C 1
ATOM 696 O O . LEU A 1 90 ? 1.156 3.085 6.947 1.00 90.56 90 LEU A O 1
ATOM 700 N N . ARG A 1 91 ? 1.757 4.418 5.239 1.00 91.19 91 ARG A N 1
ATOM 701 C CA . ARG A 1 91 ? 1.217 5.655 5.838 1.00 91.19 91 ARG A CA 1
ATOM 702 C C . ARG A 1 91 ? -0.297 5.605 6.039 1.00 91.19 91 ARG A C 1
ATOM 704 O O . ARG A 1 91 ? -0.783 6.020 7.084 1.00 91.19 91 ARG A O 1
ATOM 711 N N . GLN A 1 92 ? -1.036 5.107 5.051 1.00 91.81 92 GLN A N 1
ATOM 712 C CA . GLN A 1 92 ? -2.498 5.010 5.124 1.00 91.81 92 GLN A CA 1
ATOM 713 C C . GLN A 1 92 ? -2.939 3.952 6.136 1.00 91.81 92 GLN A C 1
ATOM 715 O O . GLN A 1 92 ? -3.864 4.189 6.902 1.00 91.81 92 GLN A O 1
ATOM 720 N N . LEU A 1 93 ? -2.230 2.822 6.213 1.00 87.69 93 LEU A N 1
ATOM 721 C CA . LEU A 1 93 ? -2.455 1.825 7.256 1.00 87.69 93 LEU A CA 1
ATOM 722 C C . LEU A 1 93 ? -2.203 2.420 8.650 1.00 87.69 93 LEU A C 1
ATOM 724 O O . LEU A 1 93 ? -2.997 2.197 9.557 1.00 87.69 93 LEU A O 1
ATOM 728 N N . GLY A 1 94 ? -1.153 3.234 8.808 1.00 89.50 94 GLY A N 1
ATOM 729 C CA . GLY A 1 94 ? -0.894 3.985 10.039 1.00 89.50 94 GLY A CA 1
ATOM 730 C C . GLY A 1 94 ? -2.058 4.904 10.436 1.00 89.50 94 GLY A C 1
ATOM 731 O O . GLY A 1 94 ? -2.447 4.912 11.602 1.00 89.50 94 GLY A O 1
ATOM 732 N N . LEU A 1 95 ? -2.669 5.609 9.472 1.00 89.12 95 LEU A N 1
ATOM 733 C CA . LEU A 1 95 ? -3.875 6.422 9.704 1.00 89.12 95 LEU A CA 1
ATOM 734 C C . LEU A 1 95 ? -5.090 5.563 10.099 1.00 89.12 95 LEU A C 1
ATOM 736 O O . LEU A 1 95 ? -5.809 5.906 11.038 1.00 89.12 95 LEU A O 1
ATOM 740 N N . ILE A 1 96 ? -5.296 4.416 9.443 1.00 91.12 96 ILE A N 1
ATOM 741 C CA . ILE A 1 96 ? -6.363 3.460 9.794 1.00 91.12 96 ILE A CA 1
ATOM 742 C C . ILE A 1 96 ? -6.191 2.978 11.239 1.00 91.12 96 ILE A C 1
ATOM 744 O O . ILE A 1 96 ? -7.155 2.962 12.006 1.00 91.12 96 ILE A O 1
ATOM 748 N N . MET A 1 97 ? -4.957 2.660 11.637 1.00 86.56 97 MET A N 1
ATOM 749 C CA . MET A 1 97 ? -4.647 2.249 13.005 1.00 86.56 97 MET A CA 1
ATOM 750 C C . MET A 1 97 ? -4.918 3.364 14.020 1.00 86.56 97 MET A C 1
ATOM 752 O O . MET A 1 97 ? -5.510 3.083 15.060 1.00 86.56 97 MET A O 1
ATOM 756 N N . SER A 1 98 ? -4.587 4.628 13.720 1.00 84.69 98 SER A N 1
ATOM 757 C CA . SER A 1 98 ? -4.885 5.737 14.641 1.00 84.69 98 SER A CA 1
ATOM 758 C C . SER A 1 98 ? -6.382 5.914 14.927 1.00 84.69 98 SER A C 1
ATOM 760 O O . SER A 1 98 ? -6.753 6.225 16.055 1.00 84.69 98 SER A O 1
ATOM 762 N N . ILE A 1 99 ? -7.255 5.657 13.947 1.00 87.38 99 ILE A N 1
ATOM 763 C CA . ILE A 1 99 ? -8.717 5.789 14.108 1.00 87.38 99 ILE A CA 1
ATOM 764 C C . ILE A 1 99 ? -9.296 4.617 14.898 1.00 87.38 99 ILE A C 1
ATOM 766 O O . ILE A 1 99 ? -10.210 4.799 15.703 1.00 87.38 99 ILE A O 1
ATOM 770 N N . LEU A 1 100 ? -8.766 3.409 14.678 1.00 83.88 100 LEU A N 1
ATOM 771 C CA . LEU A 1 100 ? -9.157 2.236 15.458 1.00 83.88 100 LEU A CA 1
ATOM 772 C C . LEU A 1 100 ? -8.859 2.449 16.945 1.00 83.88 100 LEU A C 1
ATOM 774 O O . LEU A 1 100 ? -9.697 2.111 17.777 1.00 83.88 100 LEU A O 1
ATOM 778 N N . PHE A 1 101 ? -7.728 3.081 17.277 1.00 81.81 101 PHE A N 1
ATOM 779 C CA . PHE A 1 101 ? -7.400 3.438 18.660 1.00 81.81 101 PHE A CA 1
ATOM 780 C C . PHE A 1 101 ? -8.310 4.523 19.254 1.00 81.81 101 PHE A C 1
ATOM 782 O O . PHE A 1 101 ? -8.566 4.488 20.453 1.00 81.81 101 PHE A O 1
ATOM 789 N N . LEU A 1 102 ? -8.836 5.444 18.438 1.00 81.25 102 LEU A N 1
ATOM 790 C CA . LEU A 1 102 ? -9.823 6.450 18.864 1.00 81.25 102 LEU A CA 1
ATOM 791 C C . LEU A 1 102 ? -11.243 5.878 19.044 1.00 81.25 102 LEU A C 1
ATOM 793 O O . LEU A 1 102 ? -12.132 6.586 19.505 1.00 81.25 102 LEU A O 1
ATOM 797 N N . GLY A 1 103 ? -11.471 4.605 18.701 1.00 82.00 103 GLY A N 1
ATOM 798 C CA . GLY A 1 103 ? -12.747 3.927 18.942 1.00 82.00 103 GLY A CA 1
ATOM 799 C C . GLY A 1 103 ? -13.801 4.108 17.845 1.00 82.00 103 GLY A C 1
ATOM 800 O O . GLY A 1 103 ? -14.968 3.804 18.083 1.00 82.00 103 GLY A O 1
ATOM 801 N N . PHE A 1 104 ? -13.418 4.538 16.634 1.00 86.31 104 PHE A N 1
ATOM 802 C CA . PHE A 1 104 ? -14.336 4.708 15.493 1.00 86.31 104 PHE A CA 1
ATOM 803 C C . PHE A 1 104 ? -14.144 3.626 14.404 1.00 86.31 104 PHE A C 1
ATOM 805 O O . PHE A 1 104 ? -13.640 3.912 13.312 1.00 86.31 104 PHE A O 1
ATOM 812 N N . PRO A 1 105 ? -14.574 2.367 14.632 1.00 86.31 105 PRO A N 1
ATOM 813 C CA . PRO A 1 105 ? -14.305 1.259 13.710 1.00 86.31 105 PRO A CA 1
ATOM 814 C C . PRO A 1 105 ? -15.033 1.382 12.363 1.00 86.31 105 PRO A C 1
ATOM 816 O O . PRO A 1 105 ? -14.509 0.942 11.342 1.00 86.31 105 PRO A O 1
ATOM 819 N N . ILE A 1 106 ? -16.216 2.007 12.328 1.00 92.69 106 ILE A N 1
ATOM 820 C CA . ILE A 1 106 ? -17.002 2.184 11.093 1.00 92.69 106 ILE A CA 1
ATOM 821 C C . ILE A 1 106 ? -16.273 3.121 10.119 1.00 92.69 106 ILE A C 1
ATOM 823 O O . ILE A 1 106 ? -16.186 2.834 8.925 1.00 92.69 106 ILE A O 1
ATOM 827 N N . LEU A 1 107 ? -15.694 4.210 10.634 1.00 90.00 107 LEU A N 1
ATOM 828 C CA . LEU A 1 107 ? -14.914 5.155 9.835 1.00 90.00 107 LEU A CA 1
ATOM 829 C C . LEU A 1 107 ? -13.606 4.524 9.341 1.00 90.00 107 LEU A C 1
ATOM 831 O O . LEU A 1 107 ? -13.239 4.696 8.179 1.00 90.00 107 LEU A O 1
ATOM 835 N N . ALA A 1 108 ? -12.938 3.740 10.194 1.00 91.19 108 ALA A N 1
ATOM 836 C CA . ALA A 1 108 ? -11.751 2.983 9.806 1.00 91.19 108 ALA A CA 1
ATOM 837 C C . ALA A 1 108 ? -12.053 1.991 8.667 1.00 91.19 108 ALA A C 1
ATOM 839 O O . ALA A 1 108 ? -11.285 1.903 7.710 1.00 91.19 108 ALA A O 1
ATOM 840 N N . PHE A 1 109 ? -13.195 1.296 8.723 1.00 90.94 109 PHE A N 1
ATOM 841 C CA . PHE A 1 109 ? -13.636 0.401 7.652 1.00 90.94 109 PHE A CA 1
ATOM 842 C C . PHE A 1 109 ? -13.936 1.151 6.346 1.00 90.94 109 PHE A C 1
ATOM 844 O O . PHE A 1 109 ? -13.496 0.722 5.278 1.00 90.94 109 PHE A O 1
ATOM 851 N N . LEU A 1 110 ? -14.631 2.292 6.420 1.00 93.44 110 LEU A N 1
ATOM 852 C CA . LEU A 1 110 ? -14.897 3.133 5.250 1.00 93.44 110 LEU A CA 1
ATOM 853 C C . LEU A 1 110 ? -13.591 3.582 4.579 1.00 93.44 110 LEU A C 1
ATOM 855 O O . LEU A 1 110 ? -13.451 3.473 3.361 1.00 93.44 110 LEU A O 1
ATOM 859 N N . HIS A 1 111 ? -12.622 4.051 5.369 1.00 93.94 111 HIS A N 1
ATOM 860 C CA . HIS A 1 111 ? -11.330 4.488 4.849 1.00 93.94 111 HIS A CA 1
ATOM 861 C C . HIS A 1 111 ? -10.501 3.329 4.281 1.00 93.94 111 HIS A C 1
ATOM 863 O O . HIS A 1 111 ? -9.869 3.478 3.238 1.00 93.94 111 HIS A O 1
ATOM 869 N N . LEU A 1 112 ? -10.540 2.152 4.915 1.00 92.88 112 LEU A N 1
ATOM 870 C CA . LEU A 1 112 ? -9.898 0.944 4.395 1.00 92.88 112 LEU A CA 1
ATOM 871 C C . LEU A 1 112 ? -10.436 0.581 3.004 1.00 92.88 112 LEU A C 1
ATOM 873 O O . LEU A 1 112 ? -9.652 0.245 2.116 1.00 92.88 112 LEU A O 1
ATOM 877 N N . LEU A 1 113 ? -11.754 0.677 2.801 1.00 92.31 113 LEU A N 1
ATOM 878 C CA . LEU A 1 113 ? -12.389 0.375 1.520 1.00 92.31 113 LEU A CA 1
ATOM 879 C C . LEU A 1 113 ? -11.956 1.358 0.425 1.00 92.31 113 LEU A C 1
ATOM 881 O O . LEU A 1 113 ? -11.526 0.929 -0.647 1.00 92.31 113 LEU A O 1
ATOM 885 N N . THR A 1 114 ? -12.032 2.669 0.684 1.00 92.75 114 THR A N 1
ATOM 886 C CA . THR A 1 114 ? -11.628 3.685 -0.305 1.00 92.75 114 THR A CA 1
ATOM 887 C C . THR A 1 114 ? -10.139 3.578 -0.629 1.00 92.75 114 THR A C 1
ATOM 889 O O . THR A 1 114 ? -9.753 3.611 -1.799 1.00 92.75 114 THR A O 1
ATOM 892 N N . HIS A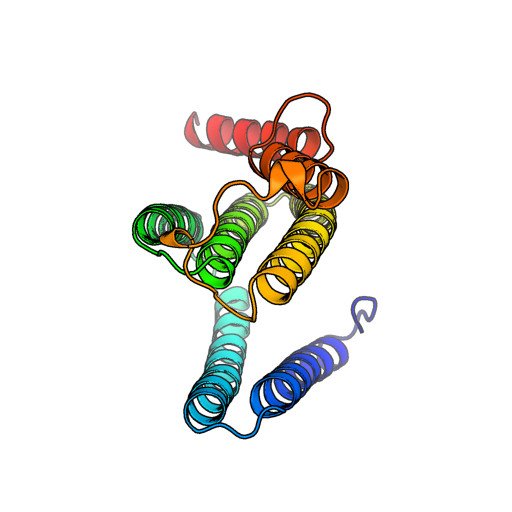 1 115 ? -9.302 3.357 0.384 1.00 92.62 115 HIS A N 1
ATOM 893 C CA . HIS A 1 115 ? -7.874 3.111 0.226 1.00 92.62 115 HIS A CA 1
ATOM 894 C C . HIS A 1 115 ? -7.578 1.880 -0.645 1.00 92.62 115 HIS A C 1
ATOM 896 O O . HIS A 1 115 ? -6.734 1.962 -1.539 1.00 92.62 115 HIS A O 1
ATOM 902 N N . ALA A 1 116 ? -8.280 0.760 -0.434 1.00 92.56 116 ALA A N 1
ATOM 903 C CA . ALA A 1 116 ? -8.061 -0.471 -1.193 1.00 92.56 116 ALA A CA 1
ATOM 904 C C . ALA A 1 116 ? -8.295 -0.276 -2.700 1.00 92.56 116 ALA A C 1
ATOM 906 O O . ALA A 1 116 ? -7.464 -0.696 -3.508 1.00 92.56 116 ALA A O 1
ATOM 907 N N . PHE A 1 117 ? -9.373 0.418 -3.083 1.00 92.44 117 PHE A N 1
ATOM 908 C CA . PHE A 1 117 ? -9.662 0.702 -4.492 1.00 92.44 117 PHE A CA 1
ATOM 909 C C . PHE A 1 117 ? -8.575 1.560 -5.152 1.00 92.44 117 PHE A C 1
ATOM 911 O O . PHE A 1 117 ? -8.094 1.224 -6.235 1.00 92.44 117 PHE A O 1
ATOM 918 N N . PHE A 1 118 ? -8.146 2.647 -4.504 1.00 93.31 118 PHE A N 1
ATOM 919 C CA . PHE A 1 118 ? -7.153 3.546 -5.098 1.00 93.31 118 PHE A CA 1
ATOM 920 C C . PHE A 1 118 ? -5.739 2.969 -5.112 1.00 93.31 118 PHE A C 1
ATOM 922 O O . PHE A 1 118 ? -4.990 3.224 -6.055 1.00 93.31 118 PHE A O 1
ATOM 929 N N . MET A 1 119 ? -5.377 2.148 -4.125 1.00 92.88 119 MET A N 1
ATOM 930 C CA . MET A 1 119 ? -4.088 1.460 -4.137 1.00 92.88 119 MET A CA 1
ATOM 931 C C . MET A 1 119 ? -4.023 0.373 -5.200 1.00 92.88 119 MET A C 1
ATOM 933 O O . MET A 1 119 ? -3.004 0.262 -5.880 1.00 92.88 119 MET A O 1
ATOM 937 N N . ALA A 1 120 ? -5.106 -0.381 -5.408 1.00 93.25 120 ALA A N 1
ATOM 938 C CA . ALA A 1 120 ? -5.174 -1.330 -6.515 1.00 93.25 120 ALA A CA 1
ATOM 939 C C . ALA A 1 120 ? -4.976 -0.619 -7.867 1.00 93.25 120 ALA A C 1
ATOM 941 O O . ALA A 1 120 ? -4.180 -1.076 -8.690 1.00 93.25 120 ALA A O 1
ATOM 942 N N . LEU A 1 121 ? -5.619 0.541 -8.060 1.00 94.06 121 LEU A N 1
ATOM 943 C CA . LEU A 1 121 ? -5.448 1.356 -9.265 1.00 94.06 121 LEU A CA 1
ATOM 944 C C . LEU A 1 121 ? -3.995 1.843 -9.437 1.00 94.06 121 LEU A C 1
ATOM 946 O O . LEU A 1 121 ? -3.451 1.743 -10.537 1.00 94.06 121 LEU A O 1
ATOM 950 N N . LEU A 1 122 ? -3.341 2.312 -8.365 1.00 93.94 122 LEU A N 1
ATOM 951 C CA . LEU A 1 122 ? -1.940 2.763 -8.406 1.00 93.94 122 LEU A CA 1
ATOM 952 C C . LEU A 1 122 ? -0.969 1.650 -8.767 1.00 93.94 122 LEU A C 1
ATOM 954 O O . LEU A 1 122 ? -0.115 1.851 -9.629 1.00 93.94 122 LEU A O 1
ATOM 958 N N . PHE A 1 123 ? -1.094 0.483 -8.131 1.00 94.94 123 PHE A N 1
ATOM 959 C CA . PHE A 1 123 ? -0.226 -0.655 -8.426 1.00 94.94 123 PHE A CA 1
ATOM 960 C C . PHE A 1 123 ? -0.429 -1.170 -9.853 1.00 94.94 123 PHE A C 1
ATOM 962 O O . PHE A 1 123 ? 0.551 -1.519 -10.511 1.00 94.94 123 PHE A O 1
ATOM 969 N N . MET A 1 124 ? -1.664 -1.159 -10.362 1.00 94.25 124 MET A N 1
ATOM 970 C CA . MET A 1 124 ? -1.949 -1.540 -11.746 1.00 94.25 124 MET A CA 1
ATOM 971 C C . MET A 1 124 ? -1.351 -0.540 -12.745 1.00 94.25 124 MET A C 1
ATOM 973 O O . MET A 1 124 ? -0.657 -0.949 -13.676 1.00 94.25 124 MET A O 1
ATOM 977 N N . CYS A 1 125 ? -1.547 0.766 -12.530 1.00 93.25 125 CYS A N 1
ATOM 978 C CA . CYS A 1 125 ? -0.974 1.804 -13.393 1.00 93.25 125 CYS A CA 1
ATOM 979 C C . CYS A 1 125 ? 0.561 1.767 -13.375 1.00 93.25 125 CYS A C 1
ATOM 981 O O . CYS A 1 125 ? 1.189 1.816 -14.430 1.00 93.25 125 CYS A O 1
ATOM 983 N N . ALA A 1 126 ? 1.170 1.614 -12.196 1.00 93.56 126 ALA A N 1
ATOM 984 C CA . ALA A 1 126 ? 2.615 1.462 -12.059 1.00 93.56 126 ALA A CA 1
ATOM 985 C C . ALA A 1 126 ? 3.138 0.206 -12.771 1.00 93.56 126 ALA A C 1
ATOM 987 O O . ALA A 1 126 ? 4.201 0.256 -13.382 1.00 93.56 126 ALA A O 1
ATOM 988 N N . GLY A 1 127 ? 2.389 -0.901 -12.738 1.00 93.00 127 GLY A N 1
ATOM 989 C CA . GLY A 1 127 ? 2.727 -2.125 -13.465 1.00 93.00 127 GLY A CA 1
ATOM 990 C C . GLY A 1 127 ? 2.786 -1.919 -14.979 1.00 93.00 127 GLY A C 1
ATOM 991 O O . GLY A 1 127 ? 3.765 -2.319 -15.605 1.00 93.00 127 GLY A O 1
ATOM 992 N N . VAL A 1 128 ? 1.791 -1.234 -15.557 1.00 92.50 128 VAL A N 1
ATOM 993 C CA . VAL A 1 128 ? 1.791 -0.900 -16.993 1.00 92.50 128 VAL A CA 1
ATOM 994 C C . VAL A 1 128 ? 2.952 0.036 -17.339 1.00 92.50 128 VAL A C 1
ATOM 996 O O . VAL A 1 128 ? 3.643 -0.197 -18.325 1.00 92.50 128 VAL A O 1
ATOM 999 N N . ILE A 1 129 ? 3.229 1.041 -16.500 1.00 92.38 129 ILE A N 1
ATOM 1000 C CA . ILE A 1 129 ? 4.364 1.957 -16.698 1.00 92.38 129 ILE A CA 1
ATOM 1001 C C . ILE A 1 129 ? 5.697 1.194 -16.706 1.00 92.38 129 ILE A C 1
ATOM 1003 O O . ILE A 1 129 ? 6.497 1.38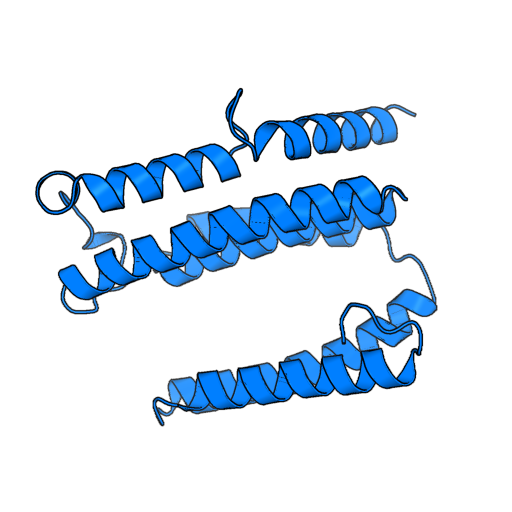7 -17.614 1.00 92.38 129 ILE A O 1
ATOM 1007 N N . ILE A 1 130 ? 5.927 0.304 -15.736 1.00 92.56 130 ILE A N 1
ATOM 1008 C CA . ILE A 1 130 ? 7.164 -0.490 -15.644 1.00 92.56 130 ILE A CA 1
ATOM 1009 C C . ILE A 1 130 ? 7.308 -1.411 -16.861 1.00 92.56 130 ILE A C 1
ATOM 1011 O O . ILE A 1 130 ? 8.388 -1.500 -17.443 1.00 92.56 130 ILE A O 1
ATOM 1015 N N . HIS A 1 131 ? 6.218 -2.058 -17.282 1.00 91.88 131 HIS A N 1
ATOM 1016 C CA . HIS A 1 131 ? 6.239 -2.946 -18.440 1.00 91.88 131 HIS A CA 1
ATOM 1017 C C . HIS A 1 131 ? 6.571 -2.195 -19.739 1.00 91.88 131 HIS A C 1
ATOM 1019 O O . HIS A 1 131 ? 7.371 -2.666 -20.542 1.00 91.88 131 HIS A O 1
ATOM 1025 N N . CYS A 1 132 ? 6.024 -0.992 -19.925 1.00 89.19 132 CYS A N 1
ATOM 1026 C CA . CYS A 1 132 ? 6.288 -0.177 -21.110 1.00 89.19 132 CYS A CA 1
ATOM 1027 C C . CYS A 1 132 ? 7.711 0.404 -21.167 1.00 89.19 132 CYS A C 1
ATOM 1029 O O . CYS A 1 132 ? 8.141 0.829 -22.237 1.00 89.19 132 CYS A O 1
ATOM 1031 N N . ILE A 1 133 ? 8.445 0.415 -20.050 1.00 88.00 133 ILE A N 1
ATOM 1032 C CA . ILE A 1 133 ? 9.836 0.894 -19.968 1.00 88.00 133 ILE A CA 1
ATOM 1033 C C . ILE A 1 133 ? 10.784 -0.293 -19.716 1.00 88.00 133 ILE A C 1
ATOM 1035 O O . ILE A 1 133 ? 11.778 -0.173 -18.996 1.00 88.00 133 ILE A O 1
ATOM 1039 N N . ASN A 1 134 ? 10.465 -1.454 -20.302 1.00 88.19 134 ASN A N 1
ATOM 1040 C CA . ASN A 1 134 ? 11.283 -2.671 -20.287 1.00 88.19 134 ASN A CA 1
ATOM 1041 C C . ASN A 1 134 ? 11.763 -3.067 -18.878 1.00 88.19 134 ASN A C 1
ATOM 1043 O O . ASN A 1 134 ? 12.955 -3.263 -18.647 1.00 88.19 134 ASN A O 1
ATOM 1047 N N . ASP A 1 135 ? 10.829 -3.138 -17.927 1.00 88.19 135 ASP A N 1
ATOM 1048 C CA . ASP A 1 135 ? 11.053 -3.557 -16.538 1.00 88.19 135 ASP A CA 1
ATOM 1049 C C . ASP A 1 135 ? 11.961 -2.641 -15.693 1.00 88.19 135 ASP A C 1
ATOM 1051 O O . ASP A 1 135 ? 12.344 -2.997 -14.572 1.00 88.19 135 ASP A O 1
ATOM 1055 N N . SER A 1 136 ? 12.255 -1.422 -16.157 1.00 88.38 136 SER A N 1
ATOM 1056 C CA . SER A 1 136 ? 12.950 -0.428 -15.333 1.00 88.38 136 SER A CA 1
ATOM 1057 C C . SER A 1 136 ? 12.043 0.119 -14.217 1.00 88.38 136 SER A C 1
ATOM 1059 O O . SER A 1 136 ? 10.892 0.502 -14.422 1.00 88.38 136 SER A O 1
ATOM 1061 N N . GLN A 1 137 ? 12.559 0.099 -12.986 1.00 88.88 137 GLN A N 1
ATOM 1062 C CA . GLN A 1 137 ? 11.816 0.431 -11.756 1.00 88.88 137 GLN A CA 1
ATOM 1063 C C . GLN A 1 137 ? 12.131 1.837 -11.229 1.00 88.88 137 GLN A C 1
ATOM 1065 O O . GLN A 1 137 ? 11.381 2.388 -10.420 1.00 88.88 137 GLN A O 1
ATOM 1070 N N . ASP A 1 138 ? 13.287 2.355 -11.638 1.00 90.38 138 ASP A N 1
ATOM 1071 C CA . ASP A 1 138 ? 13.913 3.571 -11.138 1.00 90.38 138 ASP A CA 1
ATOM 1072 C C . ASP A 1 138 ? 13.173 4.801 -11.678 1.00 90.38 138 ASP A C 1
ATOM 1074 O O . ASP A 1 138 ? 13.176 5.056 -12.883 1.00 90.38 138 ASP A O 1
ATOM 1078 N N . MET A 1 139 ? 12.611 5.625 -10.789 1.00 87.62 139 MET A N 1
ATOM 1079 C CA . MET A 1 139 ? 11.871 6.843 -11.159 1.00 87.62 139 MET A CA 1
ATOM 1080 C C . MET A 1 139 ? 12.700 7.844 -11.977 1.00 87.62 139 MET A C 1
ATOM 1082 O O . MET A 1 139 ? 12.143 8.660 -12.701 1.00 87.62 139 MET A O 1
ATOM 1086 N N . ARG A 1 140 ? 14.032 7.766 -11.910 1.00 89.12 140 ARG A N 1
ATOM 1087 C CA . ARG A 1 140 ? 14.950 8.628 -12.674 1.00 89.12 140 ARG A CA 1
ATOM 1088 C C . ARG A 1 140 ? 14.915 8.363 -14.181 1.00 89.12 140 ARG A C 1
ATOM 1090 O O . ARG A 1 140 ? 15.215 9.261 -14.958 1.00 89.12 140 ARG A O 1
ATOM 1097 N N . HIS A 1 141 ? 14.547 7.150 -14.586 1.00 83.81 141 HIS A N 1
ATOM 1098 C CA . HIS A 1 141 ? 14.432 6.753 -15.992 1.00 83.81 141 HIS A CA 1
ATOM 1099 C C . HIS A 1 141 ? 12.990 6.861 -16.521 1.00 83.81 141 HIS A C 1
ATOM 1101 O O . HIS A 1 141 ? 12.739 6.643 -17.703 1.00 83.81 141 HIS A O 1
ATOM 1107 N N . ILE A 1 142 ? 12.046 7.231 -15.652 1.00 84.94 142 ILE A N 1
ATOM 1108 C 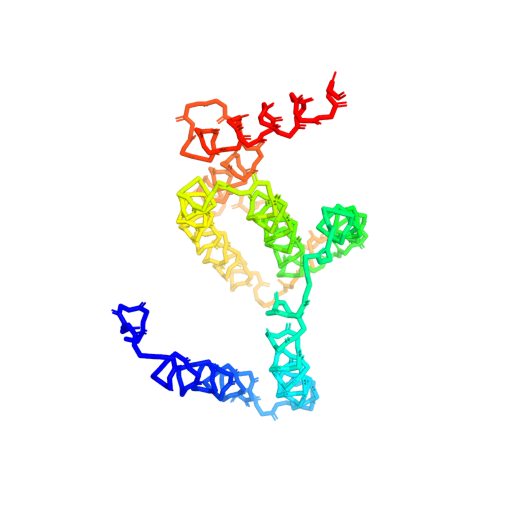CA . ILE A 1 142 ? 10.612 7.338 -15.923 1.00 84.94 142 ILE A CA 1
ATOM 1109 C C . ILE A 1 142 ? 10.318 8.804 -16.282 1.00 84.94 142 ILE A C 1
ATOM 1111 O O . ILE A 1 142 ? 10.057 9.634 -15.417 1.00 84.94 142 ILE A O 1
ATOM 1115 N N . GLY A 1 143 ? 10.393 9.143 -17.573 1.00 80.94 143 GLY A N 1
ATOM 1116 C CA . GLY A 1 143 ? 10.135 10.495 -18.086 1.00 80.94 143 GLY A CA 1
ATOM 1117 C C . GLY A 1 143 ? 9.259 10.489 -19.341 1.00 80.94 143 GLY A C 1
ATOM 1118 O O . GLY A 1 143 ? 9.311 9.557 -20.135 1.00 80.94 143 GLY A O 1
ATOM 1119 N N . GLY A 1 144 ? 8.427 11.521 -19.523 1.00 81.06 144 GLY A N 1
ATOM 1120 C CA . GLY A 1 144 ? 7.679 11.741 -20.775 1.00 81.06 144 GLY A CA 1
ATOM 1121 C C . GLY A 1 144 ? 6.530 10.764 -21.080 1.00 81.06 144 GLY A C 1
ATOM 1122 O O . GLY A 1 144 ? 6.001 10.780 -22.187 1.00 81.06 144 GLY A O 1
ATOM 1123 N N . ILE A 1 145 ? 6.102 9.941 -20.117 1.00 85.12 145 ILE A N 1
ATOM 1124 C CA . ILE A 1 145 ? 5.121 8.854 -20.338 1.00 85.12 145 ILE A CA 1
ATOM 1125 C C . ILE A 1 145 ? 3.730 9.366 -20.722 1.00 85.12 145 ILE A C 1
ATOM 1127 O O . ILE A 1 145 ? 2.986 8.660 -21.398 1.00 85.12 145 ILE A O 1
ATOM 1131 N N . ILE A 1 146 ? 3.398 10.607 -20.354 1.00 83.75 146 ILE A N 1
ATOM 1132 C CA . ILE A 1 146 ? 2.097 11.233 -20.635 1.00 83.75 146 ILE A CA 1
ATOM 1133 C C . ILE A 1 146 ? 1.772 11.202 -22.136 1.00 83.75 146 ILE A C 1
ATOM 1135 O O . ILE A 1 146 ? 0.620 10.982 -22.501 1.00 83.75 146 ILE A O 1
ATOM 1139 N N . ASN A 1 147 ? 2.780 11.349 -23.001 1.00 81.50 147 ASN A N 1
ATOM 1140 C CA . ASN A 1 147 ? 2.582 11.346 -24.451 1.00 81.50 147 ASN A CA 1
ATOM 1141 C C . ASN A 1 147 ? 2.314 9.942 -25.010 1.00 81.50 147 ASN A C 1
ATOM 1143 O O . ASN A 1 147 ? 1.613 9.807 -26.009 1.00 81.50 147 ASN A O 1
ATOM 1147 N N . ASN A 1 148 ? 2.848 8.902 -24.366 1.00 85.31 148 ASN A N 1
ATOM 1148 C CA . ASN A 1 148 ? 2.748 7.527 -24.853 1.00 85.31 148 ASN A CA 1
ATOM 1149 C C . ASN A 1 148 ? 1.524 6.808 -24.277 1.00 85.31 148 ASN A C 1
ATOM 1151 O O . ASN A 1 148 ? 0.884 6.021 -24.969 1.00 85.31 148 ASN A O 1
ATOM 1155 N N . LEU A 1 149 ? 1.199 7.063 -23.007 1.00 89.50 149 LEU A N 1
ATOM 1156 C CA . LEU A 1 149 ? 0.119 6.398 -22.281 1.00 89.50 149 LEU A CA 1
ATOM 1157 C C . LEU A 1 149 ? -0.731 7.422 -21.501 1.00 89.50 149 LEU A C 1
ATOM 1159 O O . LEU A 1 149 ? -0.726 7.438 -20.264 1.00 89.50 149 LEU A O 1
ATOM 1163 N N . PRO A 1 150 ? -1.498 8.282 -22.196 1.00 90.75 150 PRO A N 1
ATOM 1164 C CA . PRO A 1 150 ? -2.239 9.367 -21.552 1.00 90.75 150 PRO A CA 1
ATOM 1165 C C . PRO A 1 150 ? -3.293 8.852 -20.563 1.00 90.75 150 PRO A C 1
ATOM 1167 O O . PRO A 1 150 ? -3.481 9.435 -19.497 1.00 90.75 150 PRO A O 1
ATOM 1170 N N . PHE A 1 151 ? -3.942 7.724 -20.870 1.00 92.31 151 PHE A N 1
ATOM 1171 C CA . PHE A 1 151 ? -4.973 7.147 -20.006 1.00 92.31 151 PHE A CA 1
ATOM 1172 C C . PHE A 1 151 ? -4.403 6.600 -18.690 1.00 92.31 151 PHE A C 1
ATOM 1174 O O . PHE A 1 151 ? -4.924 6.908 -17.620 1.00 92.31 151 PHE A O 1
ATOM 1181 N N . THR A 1 152 ? -3.300 5.843 -18.730 1.00 93.56 152 THR A N 1
ATOM 1182 C CA . THR A 1 152 ? -2.688 5.312 -17.500 1.00 93.56 152 THR A CA 1
ATOM 1183 C C . THR A 1 152 ? -2.097 6.426 -16.650 1.00 93.56 152 THR A C 1
ATOM 1185 O O . THR A 1 152 ? -2.195 6.368 -15.428 1.00 93.56 152 THR A O 1
ATOM 1188 N N . CYS A 1 153 ? -1.533 7.467 -17.273 1.00 90.56 153 CYS A N 1
ATOM 1189 C CA . CYS A 1 153 ? -1.083 8.659 -16.558 1.00 90.56 153 CYS A CA 1
ATOM 1190 C C . CYS A 1 153 ? -2.250 9.400 -15.892 1.00 90.56 153 CYS A C 1
ATOM 1192 O O . CYS A 1 153 ? -2.126 9.784 -14.731 1.00 90.56 153 CYS A O 1
ATOM 1194 N N . ALA A 1 154 ? -3.394 9.550 -16.568 1.00 93.62 154 ALA A N 1
ATOM 1195 C CA . ALA A 1 154 ? -4.586 10.156 -15.975 1.00 93.62 154 ALA A CA 1
ATOM 1196 C C . ALA A 1 154 ? -5.096 9.350 -14.769 1.00 93.62 154 ALA A C 1
ATOM 1198 O O . ALA A 1 154 ? -5.298 9.919 -13.696 1.00 93.62 154 ALA A O 1
ATOM 1199 N N . CYS A 1 155 ? -5.229 8.026 -14.902 1.00 94.25 155 CYS A N 1
ATOM 1200 C CA . CYS A 1 155 ? -5.616 7.147 -13.797 1.00 94.25 155 CYS A CA 1
ATOM 1201 C C . CYS A 1 155 ? -4.626 7.225 -12.626 1.00 94.25 155 CYS A C 1
ATOM 1203 O O . CYS A 1 155 ? -5.054 7.404 -11.487 1.00 94.25 155 CYS A O 1
ATOM 1205 N N . PHE A 1 156 ? -3.317 7.184 -12.901 1.00 94.12 156 PHE A N 1
ATOM 1206 C CA . PHE A 1 156 ? -2.267 7.322 -11.889 1.00 94.12 156 PHE A CA 1
ATOM 1207 C C . PHE A 1 156 ? -2.371 8.656 -11.129 1.00 94.12 156 PHE A C 1
ATOM 1209 O O . PHE A 1 156 ? -2.293 8.683 -9.897 1.00 94.12 156 PHE A O 1
ATOM 1216 N N . CYS A 1 157 ? -2.622 9.762 -11.837 1.00 92.56 157 CYS A N 1
ATOM 1217 C CA . CYS A 1 157 ? -2.851 11.074 -11.230 1.00 92.56 157 CYS A CA 1
ATOM 1218 C C . CYS A 1 157 ? -4.122 11.108 -10.372 1.00 92.56 157 CYS A C 1
ATOM 1220 O O . CYS A 1 157 ? -4.056 11.568 -9.234 1.00 92.56 157 CYS A O 1
ATOM 1222 N N . ILE A 1 158 ? -5.251 10.579 -10.861 1.00 94.31 158 ILE A N 1
ATOM 1223 C CA . ILE A 1 158 ? -6.522 10.527 -10.112 1.00 94.31 158 ILE A CA 1
ATOM 1224 C C . ILE A 1 158 ? -6.345 9.770 -8.794 1.00 94.31 158 ILE A C 1
ATOM 1226 O O . ILE A 1 158 ? -6.808 10.226 -7.748 1.00 94.31 158 ILE A O 1
ATOM 1230 N N . SER A 1 159 ? -5.637 8.641 -8.814 1.00 93.12 159 SER A N 1
ATOM 1231 C CA . SER A 1 159 ? -5.367 7.895 -7.588 1.00 93.12 159 SER A CA 1
ATOM 1232 C C . SER A 1 159 ? -4.399 8.593 -6.635 1.00 93.12 159 SER A C 1
ATOM 1234 O O . SER A 1 159 ? -4.588 8.525 -5.428 1.00 93.12 159 SER A O 1
ATOM 1236 N N . ASN A 1 160 ? -3.382 9.306 -7.124 1.00 92.00 160 ASN A N 1
ATOM 1237 C CA . ASN A 1 160 ? -2.521 10.085 -6.227 1.00 92.00 160 ASN A CA 1
ATOM 1238 C C . ASN A 1 160 ? -3.290 11.254 -5.596 1.00 92.00 160 ASN A C 1
ATOM 1240 O O . ASN A 1 160 ? -3.127 11.545 -4.412 1.00 92.00 160 ASN A O 1
ATOM 1244 N N . LEU A 1 161 ? -4.187 11.875 -6.361 1.00 93.81 161 LEU A N 1
ATOM 1245 C CA . LEU A 1 161 ? -5.043 12.958 -5.895 1.00 93.81 161 LEU A CA 1
ATOM 1246 C C . LEU A 1 161 ? -6.036 12.478 -4.818 1.00 93.81 161 LEU A C 1
ATOM 1248 O O . LEU A 1 161 ? -6.247 13.158 -3.811 1.00 93.81 161 LEU A O 1
ATOM 1252 N N . SER A 1 162 ? -6.588 11.270 -4.978 1.00 92.12 162 SER A N 1
ATOM 1253 C CA . SER A 1 162 ? -7.451 10.648 -3.970 1.00 92.12 162 SER A CA 1
ATOM 1254 C C . SER A 1 162 ? -6.691 10.273 -2.694 1.00 92.12 162 SER A C 1
ATOM 1256 O O . SER A 1 162 ? -7.212 10.471 -1.595 1.00 92.12 162 SER A O 1
ATOM 1258 N N . LEU A 1 163 ? -5.442 9.802 -2.809 1.00 90.19 163 LEU A N 1
ATOM 1259 C CA . LEU A 1 163 ? -4.584 9.533 -1.656 1.00 90.19 163 LEU A CA 1
ATOM 1260 C C . LEU A 1 163 ? -4.210 10.804 -0.895 1.00 90.19 163 LEU A C 1
ATOM 1262 O O . LEU A 1 163 ? -4.124 10.752 0.330 1.00 90.19 163 LEU A O 1
ATOM 1266 N N . CYS A 1 164 ? -4.004 11.929 -1.578 1.00 88.88 164 CYS A N 1
ATOM 1267 C CA . CYS A 1 164 ? -3.765 13.219 -0.930 1.00 88.88 164 CYS A CA 1
ATOM 1268 C C . CYS A 1 164 ? -5.023 13.797 -0.260 1.00 88.88 164 CYS A C 1
ATOM 1270 O O . CYS A 1 164 ? -4.892 14.676 0.583 1.00 88.88 164 CYS A O 1
ATOM 1272 N N . GLY A 1 165 ? -6.216 13.282 -0.580 1.00 89.38 165 GLY A N 1
ATOM 1273 C CA . GLY A 1 165 ? -7.479 13.770 -0.023 1.00 89.38 165 GLY A CA 1
ATOM 1274 C C . GLY A 1 165 ? -7.973 15.052 -0.693 1.00 89.38 165 GLY A C 1
ATOM 1275 O O . GLY A 1 165 ? -8.472 15.935 -0.013 1.00 89.38 165 GLY A O 1
ATOM 1276 N N . PHE A 1 166 ? -7.821 15.190 -2.012 1.00 91.06 166 PHE A N 1
ATOM 1277 C CA . PHE A 1 166 ? -8.347 16.358 -2.727 1.00 91.06 166 PHE A CA 1
ATOM 1278 C C . PHE A 1 166 ? -9.886 16.411 -2.672 1.00 91.06 166 PHE A C 1
ATOM 1280 O O . PHE A 1 166 ? -10.524 15.355 -2.781 1.00 91.06 166 PHE A O 1
ATOM 1287 N N . PRO A 1 167 ? -10.489 17.609 -2.541 1.00 88.00 167 PRO A N 1
ATOM 1288 C CA . PRO A 1 167 ? -11.933 17.766 -2.394 1.00 88.00 167 PRO A CA 1
ATOM 1289 C C . PRO A 1 167 ? -12.712 17.094 -3.531 1.00 88.00 167 PRO A C 1
ATOM 1291 O O . PRO A 1 167 ? -12.279 17.071 -4.681 1.00 88.00 167 PRO A O 1
ATOM 1294 N N . PHE A 1 168 ? -13.886 16.554 -3.192 1.00 88.19 168 PHE A N 1
ATOM 1295 C CA . PHE A 1 168 ? -14.822 15.863 -4.096 1.00 88.19 168 PHE A CA 1
ATOM 1296 C C . PHE A 1 168 ? -14.403 14.477 -4.616 1.00 88.19 168 PHE A C 1
ATOM 1298 O O . PHE A 1 168 ? -15.194 13.829 -5.299 1.00 88.19 168 PHE A O 1
ATOM 1305 N N . ILE A 1 169 ? -13.221 13.962 -4.268 1.00 91.50 169 ILE A N 1
ATOM 1306 C CA . ILE A 1 169 ? -12.860 12.562 -4.552 1.00 91.50 169 ILE A CA 1
ATOM 1307 C C . ILE A 1 169 ? -13.131 11.685 -3.327 1.00 91.50 169 ILE A C 1
ATOM 1309 O O . ILE A 1 169 ? -13.036 12.138 -2.191 1.00 91.50 169 ILE A O 1
ATOM 1313 N N . ALA A 1 170 ? -13.428 10.398 -3.537 1.00 88.38 170 ALA A N 1
ATOM 1314 C CA . ALA A 1 170 ? -13.812 9.466 -2.470 1.00 88.38 170 ALA A CA 1
ATOM 1315 C C . ALA A 1 170 ? -12.829 9.403 -1.277 1.00 88.38 170 ALA A C 1
ATOM 1317 O O . ALA A 1 170 ? -13.246 9.142 -0.151 1.00 88.38 170 ALA A O 1
ATOM 1318 N N . GLY A 1 171 ? -11.536 9.676 -1.494 1.00 88.12 171 GLY A N 1
ATOM 1319 C CA . GLY A 1 171 ? -10.541 9.744 -0.419 1.00 88.12 171 GLY A CA 1
ATOM 1320 C C . GLY A 1 171 ? -10.783 10.884 0.580 1.00 88.12 171 GLY A C 1
ATOM 1321 O O . GLY A 1 171 ? -10.563 10.687 1.777 1.00 88.12 171 GLY A O 1
ATOM 1322 N N . PHE A 1 172 ? -11.298 12.028 0.117 1.00 91.56 172 PHE A N 1
ATOM 1323 C CA . PHE A 1 172 ? -11.570 13.213 0.938 1.00 91.56 172 PHE A CA 1
ATOM 1324 C C . PHE A 1 172 ? -12.615 12.940 2.016 1.00 91.56 172 PHE A C 1
ATOM 1326 O O . PHE A 1 172 ? -12.328 13.161 3.185 1.00 91.56 172 PHE A O 1
ATOM 1333 N N . TYR A 1 173 ? -13.762 12.352 1.656 1.00 90.56 173 TYR A N 1
ATOM 1334 C CA . TYR A 1 173 ? -14.847 12.082 2.612 1.00 90.56 173 TYR A CA 1
ATOM 1335 C C . TYR A 1 173 ? -14.390 11.285 3.831 1.00 90.56 173 TYR A C 1
ATOM 1337 O O . TYR A 1 173 ? -14.847 11.529 4.938 1.00 90.56 173 TYR A O 1
ATOM 1345 N N . SER A 1 174 ? -13.477 10.333 3.635 1.00 91.06 174 SER A N 1
ATOM 1346 C CA . SER A 1 174 ? -12.889 9.611 4.759 1.00 91.06 174 SER A CA 1
ATOM 1347 C C . SER A 1 174 ? -11.812 10.430 5.474 1.00 91.06 174 SER A C 1
ATOM 1349 O O . SER A 1 174 ? -11.868 10.566 6.689 1.00 91.06 174 SER A O 1
ATOM 1351 N N . LYS A 1 175 ? -10.832 10.982 4.746 1.00 90.25 175 LYS A N 1
ATOM 1352 C CA . LYS A 1 175 ? -9.655 11.620 5.351 1.00 90.25 175 LYS A CA 1
ATOM 1353 C C . LYS A 1 175 ? -9.961 12.901 6.108 1.00 90.25 175 LYS A C 1
ATOM 1355 O O . LYS A 1 175 ? -9.332 13.129 7.133 1.00 90.25 175 LYS A O 1
ATOM 1360 N N . ASP A 1 176 ? -10.882 13.708 5.605 1.00 92.31 176 ASP A N 1
ATOM 1361 C CA . ASP A 1 176 ? -11.229 14.992 6.209 1.00 92.31 176 ASP A CA 1
ATOM 1362 C C . ASP A 1 176 ? -11.836 14.777 7.602 1.00 92.31 176 ASP A C 1
ATOM 1364 O O . ASP A 1 176 ? -11.308 15.262 8.599 1.00 92.31 176 ASP A O 1
ATOM 1368 N N . ILE A 1 177 ? -12.822 13.876 7.688 1.00 90.25 177 ILE A N 1
ATOM 1369 C CA . ILE A 1 177 ? -13.450 13.457 8.951 1.00 90.25 177 ILE A CA 1
ATOM 1370 C C . ILE A 1 177 ? -12.416 12.846 9.910 1.00 90.25 177 ILE A C 1
ATOM 1372 O O . ILE A 1 177 ? -12.434 13.111 11.109 1.00 90.25 177 ILE A O 1
ATOM 1376 N N . ILE A 1 178 ? -11.489 12.028 9.400 1.00 89.88 178 ILE A N 1
ATOM 1377 C CA . ILE A 1 178 ? -10.421 11.428 10.216 1.00 89.88 178 ILE A CA 1
ATOM 1378 C C . ILE A 1 178 ? -9.544 12.508 10.850 1.00 89.88 178 ILE A C 1
ATOM 1380 O O . ILE A 1 178 ? -9.251 12.442 12.043 1.00 89.88 178 ILE A O 1
ATOM 1384 N N . ILE A 1 179 ? -9.104 13.484 10.056 1.00 88.88 179 ILE A N 1
ATOM 1385 C CA . ILE A 1 179 ? -8.235 14.561 10.530 1.00 88.88 179 ILE A CA 1
ATOM 1386 C C . ILE A 1 179 ? -8.989 15.436 11.537 1.00 88.88 179 ILE A C 1
ATOM 1388 O O . ILE A 1 179 ? -8.433 15.755 12.585 1.00 88.88 179 ILE A O 1
ATOM 1392 N N . GLU A 1 180 ? -10.258 15.758 11.287 1.00 89.62 180 GLU A N 1
ATOM 1393 C CA . GLU A 1 180 ? -11.100 16.517 12.218 1.00 89.62 180 GLU A CA 1
ATOM 1394 C C . GLU A 1 180 ? -11.222 15.819 13.585 1.00 89.62 180 GLU A C 1
ATOM 1396 O O . GLU A 1 180 ? -10.973 16.429 14.628 1.00 89.62 180 GLU A O 1
ATOM 1401 N N . ILE A 1 181 ? -11.503 14.513 13.600 1.00 86.56 181 ILE A N 1
ATOM 1402 C CA . ILE A 1 181 ? -11.587 13.721 14.839 1.00 86.56 181 ILE A CA 1
ATOM 1403 C C . ILE A 1 181 ? -10.236 13.682 15.566 1.00 86.56 181 ILE A C 1
ATOM 1405 O O . ILE A 1 181 ? -10.176 13.835 16.785 1.00 86.56 181 ILE A O 1
ATOM 1409 N N . ILE A 1 182 ? -9.133 13.518 14.833 1.00 84.62 182 ILE A N 1
ATOM 1410 C CA . ILE A 1 182 ? -7.792 13.537 15.427 1.00 84.62 182 ILE A CA 1
ATOM 1411 C C . ILE A 1 182 ? -7.506 14.903 16.063 1.00 84.62 182 ILE A C 1
ATOM 1413 O O . ILE A 1 182 ? -7.089 14.966 17.219 1.00 84.62 182 ILE A O 1
ATOM 1417 N N . THR A 1 183 ? -7.748 15.998 15.342 1.00 84.88 183 THR A N 1
ATOM 1418 C CA . THR A 1 183 ? -7.466 17.354 15.840 1.00 84.88 183 THR A CA 1
ATOM 1419 C C . THR A 1 183 ? -8.334 17.728 17.040 1.00 84.88 183 THR A C 1
ATOM 1421 O O . THR A 1 183 ? -7.812 18.259 18.016 1.00 84.88 183 THR A O 1
ATOM 1424 N N . SER A 1 184 ? -9.625 17.386 17.021 1.00 82.56 184 SER A N 1
ATOM 1425 C CA . SER A 1 184 ? -10.529 17.605 18.156 1.00 82.56 184 SER A CA 1
ATOM 1426 C C . SER A 1 184 ? -10.128 16.788 19.387 1.00 82.56 184 SER A C 1
ATOM 1428 O O . SER A 1 184 ? -10.148 17.326 20.489 1.00 82.56 184 SER A O 1
ATOM 1430 N N . SER A 1 185 ? -9.672 15.543 19.210 1.00 76.38 185 SER A N 1
ATOM 1431 C CA 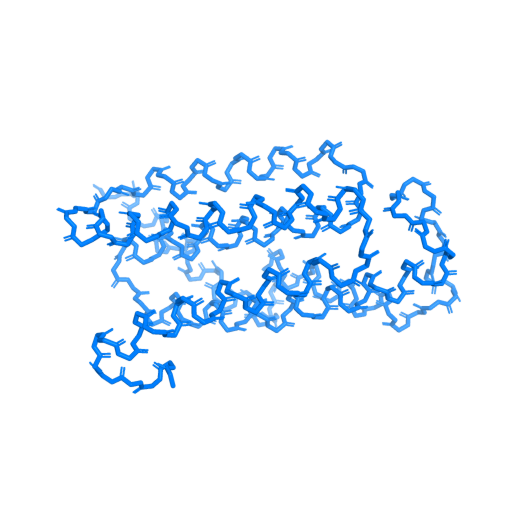. SER A 1 185 ? -9.186 14.704 20.318 1.00 76.38 185 SER A CA 1
ATOM 1432 C C . SER A 1 185 ? -7.880 15.192 20.957 1.00 76.38 185 SER A C 1
ATOM 1434 O O . SER A 1 185 ? -7.603 14.863 22.104 1.00 76.38 185 SER A O 1
ATOM 1436 N N . MET A 1 186 ? -7.070 15.975 20.233 1.00 66.12 186 MET A N 1
ATOM 1437 C CA . MET A 1 186 ? -5.852 16.597 20.772 1.00 66.12 186 MET A CA 1
ATOM 1438 C C . MET A 1 186 ? -6.115 17.934 21.474 1.00 66.12 186 MET A C 1
ATOM 1440 O O . MET A 1 186 ? -5.249 18.417 22.200 1.00 66.12 186 MET A O 1
ATOM 1444 N N . GLY A 1 187 ? -7.272 18.553 21.225 1.00 57.06 187 GLY A N 1
ATOM 1445 C CA . GLY A 1 187 ? -7.660 19.840 21.806 1.00 57.06 187 GLY A CA 1
ATOM 1446 C C . GLY A 1 187 ? -8.331 19.751 23.181 1.00 57.06 187 GLY A C 1
ATOM 1447 O O . GLY A 1 187 ? -8.617 20.797 23.764 1.00 57.06 187 GLY A O 1
ATOM 1448 N N . SER A 1 188 ? -8.592 18.541 23.683 1.00 45.31 188 SER A N 1
ATOM 1449 C CA . SER A 1 188 ? -9.174 18.247 25.003 1.00 45.31 188 SER A CA 1
ATOM 1450 C C . SER A 1 188 ? -8.146 17.639 25.945 1.00 45.31 188 SER A C 1
ATOM 1452 O O . SER A 1 188 ? -8.122 18.045 27.126 1.00 45.31 188 SER A O 1
#

Solvent-accessible surface area (backbone atoms only — not comparable to full-atom values): 10160 Å² total; per-residue (Å²): 94,93,82,52,90,47,68,70,52,40,52,56,44,53,55,50,53,44,52,54,53,30,55,63,46,36,68,78,77,37,76,72,29,48,56,49,21,55,49,48,53,53,50,45,55,52,46,58,54,48,54,58,45,57,75,72,48,88,79,52,59,62,59,24,52,52,42,29,51,53,28,54,60,51,38,76,74,52,54,40,51,72,56,33,54,50,26,52,50,47,26,51,51,18,53,38,49,36,35,48,68,72,69,40,58,70,60,30,50,54,37,51,52,49,48,51,58,38,49,53,48,38,55,52,34,50,49,54,55,24,58,77,53,76,69,50,51,48,49,91,79,65,70,78,53,56,82,80,40,50,65,50,45,50,52,38,49,54,30,52,42,26,73,73,35,41,84,96,34,76,32,15,74,40,47,53,56,50,50,51,54,52,54,56,67,71,73,112